Protein AF-A0A358M9G9-F1 (afdb_monomer_lite)

pLDDT: mean 85.89, std 13.85, range [44.78, 98.69]

Foldseek 3Di:
DPPDQQCAFDPALQSNLSNLLLVLLLLLLCQVPVVLLLVLLDDPVLQVVDLDDLHAHSGAAEEEADLVLLVLVLLLVQAFRPPPDTDRDARSHDGDDQDDQPPPPPLSHHQWYDRNRDIDRRSHDPPDDCVSSVVSSVVSSVVSVVVVCVQQVPDPDNRVSSSCVSSVSCVVRVVRHDNDRRNDPD

Secondary structure (DSSP, 8-state):
-----TTSPPSSHHHHHHHHHHHHHHHHHHHHTHHHHHHHT--HHHHHHTTSTTPPPSS--EE--HHHHHHHHHHHHT-EE-SSS-EE--TTTSPPPPPPTT-----TT-SEEE-SSSEEE----TTS-THHHHHHHHHHHHHHHHHHHHHHHT-SSHHHHHHHHHHHHHHHHGGGB--S-TTS--

Radius of gyration: 16.99 Å; chains: 1; bounding box: 42×28×48 Å

Sequence (186 aa):
DSGVNLLEPGSSPHENAQFLLFLCAVIRAVDEHQDLLRISAASAGNDHRLGASEAPPAVISMFLGTELTEILEAVEQGSAYSGREHTDLEIGVHTLPKFPKDNTDRNRTSPFAFTGNKFEFRMPGSFMSISCPNMILNTITADVLMNFADTLEAAEDFQAALSKLIRDTIRKHKRIIFNGNGYTEE

Structure (mmCIF, N/CA/C/O backbone):
data_AF-A0A358M9G9-F1
#
_entry.id   AF-A0A358M9G9-F1
#
loop_
_atom_site.group_PDB
_atom_site.id
_atom_site.type_symbol
_atom_site.label_atom_id
_atom_site.label_alt_id
_atom_site.label_comp_id
_atom_site.label_asym_id
_atom_site.label_entity_id
_atom_site.label_seq_id
_atom_site.pdbx_PDB_ins_code
_atom_site.Cartn_x
_atom_site.Cartn_y
_atom_site.Cartn_z
_atom_site.occupancy
_atom_site.B_iso_or_equiv
_atom_site.auth_seq_id
_atom_site.auth_comp_id
_atom_site.auth_asym_id
_atom_site.auth_atom_id
_atom_site.pdbx_PDB_model_num
ATOM 1 N N . ASP A 1 1 ? -19.982 13.989 -2.364 1.00 54.94 1 ASP A N 1
ATOM 2 C CA . ASP A 1 1 ? -18.751 13.618 -1.650 1.00 54.94 1 ASP A CA 1
ATOM 3 C C . ASP A 1 1 ? -18.393 14.635 -0.597 1.00 54.94 1 ASP A C 1
ATOM 5 O O . ASP A 1 1 ? -18.562 15.825 -0.828 1.00 54.94 1 ASP A O 1
ATOM 9 N N . SER A 1 2 ? -17.919 14.157 0.551 1.00 82.19 2 SER A N 1
ATOM 10 C CA . SER A 1 2 ? -17.465 14.975 1.683 1.00 82.19 2 SER A CA 1
ATOM 11 C C . SER A 1 2 ? -16.091 15.626 1.462 1.00 82.19 2 SER A C 1
ATOM 13 O O . SER A 1 2 ? -15.707 16.491 2.242 1.00 82.19 2 SER A O 1
ATOM 15 N N . GLY A 1 3 ? -15.353 15.234 0.411 1.00 85.56 3 GLY A N 1
ATOM 16 C CA . GLY A 1 3 ? -14.028 15.782 0.080 1.00 85.56 3 GLY A CA 1
ATOM 17 C C . GLY A 1 3 ? -12.882 15.269 0.960 1.00 85.56 3 GLY A C 1
ATOM 18 O O . GLY A 1 3 ? -11.808 15.864 0.962 1.00 85.56 3 GLY A O 1
ATOM 19 N N . VAL A 1 4 ? -13.104 14.191 1.718 1.00 88.00 4 VAL A N 1
ATOM 20 C CA . VAL A 1 4 ? -12.124 13.625 2.659 1.00 88.00 4 VAL A CA 1
ATOM 21 C C . VAL A 1 4 ? -11.085 12.773 1.925 1.00 88.00 4 VAL A C 1
ATOM 23 O O . VAL A 1 4 ? -11.439 11.913 1.120 1.00 88.00 4 VAL A O 1
ATOM 26 N N . ASN A 1 5 ? -9.802 12.981 2.233 1.00 89.75 5 ASN A N 1
ATOM 27 C CA . ASN A 1 5 ? -8.708 12.142 1.749 1.00 89.75 5 ASN A CA 1
ATOM 28 C C . ASN A 1 5 ? -8.425 10.999 2.737 1.00 89.75 5 ASN A C 1
ATOM 30 O O . ASN A 1 5 ? -7.942 11.235 3.838 1.00 89.75 5 ASN A O 1
ATOM 34 N N . LEU A 1 6 ? -8.679 9.760 2.316 1.00 93.25 6 LEU A N 1
ATOM 35 C CA . LEU A 1 6 ? -8.528 8.550 3.139 1.00 93.25 6 LEU A CA 1
ATOM 36 C C . LEU A 1 6 ? -7.065 8.122 3.347 1.00 93.25 6 LEU A C 1
ATOM 38 O O . LEU A 1 6 ? -6.784 7.240 4.152 1.00 93.25 6 LEU A O 1
ATOM 42 N N . LEU A 1 7 ? -6.137 8.748 2.621 1.00 91.88 7 LEU A N 1
ATOM 43 C CA . LEU A 1 7 ? -4.693 8.580 2.776 1.00 91.88 7 LEU A CA 1
ATOM 44 C C . LEU A 1 7 ? -4.056 9.741 3.549 1.00 91.88 7 LEU A C 1
ATOM 46 O O . LEU A 1 7 ? -2.832 9.802 3.639 1.00 91.88 7 LEU A O 1
ATOM 50 N N . GLU A 1 8 ? -4.852 10.669 4.085 1.00 88.25 8 GLU A N 1
ATOM 51 C CA . GLU A 1 8 ? -4.372 11.704 4.996 1.00 88.25 8 GLU A CA 1
ATOM 52 C C . GLU A 1 8 ? -4.617 11.266 6.449 1.00 88.25 8 GLU A C 1
ATOM 54 O O . GLU A 1 8 ? -5.739 10.891 6.796 1.00 88.25 8 GLU A O 1
ATOM 59 N N . PRO A 1 9 ? -3.588 11.305 7.309 1.00 81.88 9 PRO A N 1
ATOM 60 C CA . PRO A 1 9 ? -3.740 11.032 8.730 1.00 81.88 9 PRO A CA 1
ATOM 61 C C . PRO A 1 9 ? -4.769 11.957 9.383 1.00 81.88 9 PRO A C 1
ATOM 63 O O . PRO A 1 9 ? -4.792 13.168 9.150 1.00 81.88 9 PRO A O 1
ATOM 66 N N . GLY A 1 10 ? -5.619 11.361 10.211 1.00 79.88 10 GLY A N 1
ATOM 67 C CA . GLY A 1 10 ? -6.752 12.013 10.844 1.00 79.88 10 GLY A CA 1
ATOM 68 C C . GLY A 1 10 ? -6.408 12.825 12.088 1.00 79.88 10 GLY A C 1
ATOM 69 O O . GLY A 1 10 ? -5.366 12.659 12.722 1.00 79.88 10 GLY A O 1
ATOM 70 N N . SER A 1 11 ? -7.349 13.670 12.497 1.00 79.38 11 SER A N 1
ATOM 71 C CA . SER A 1 11 ? -7.287 14.427 13.751 1.00 79.38 11 SER A CA 1
ATOM 72 C C . SER A 1 11 ? -7.934 13.705 14.937 1.00 79.38 11 SER A C 1
ATOM 74 O O . SER A 1 11 ? -7.626 14.031 16.082 1.00 79.38 11 SER A O 1
ATOM 76 N N . SER A 1 12 ? -8.797 12.717 14.679 1.00 84.00 12 SER A N 1
ATOM 77 C CA . SER A 1 12 ? -9.439 11.882 15.702 1.00 84.00 12 SER A CA 1
ATOM 78 C C . SER A 1 12 ? -8.939 10.428 15.667 1.00 84.00 12 SER A C 1
ATOM 80 O O . SER A 1 12 ? -8.376 9.992 14.657 1.00 84.00 12 SER A O 1
ATOM 82 N N . PRO A 1 13 ? -9.130 9.641 16.745 1.00 83.88 13 PRO A N 1
ATOM 83 C CA . PRO A 1 13 ? -8.763 8.223 16.748 1.00 83.88 13 PRO A CA 1
ATOM 84 C C . PRO A 1 13 ? -9.470 7.414 15.652 1.00 83.88 13 PRO A C 1
ATOM 86 O O . PRO A 1 13 ? -8.852 6.575 15.002 1.00 83.88 13 PRO A O 1
ATOM 89 N N . HIS A 1 14 ? -10.745 7.717 15.390 1.00 85.06 14 HIS A N 1
ATOM 90 C CA . HIS A 1 14 ? -11.524 7.075 14.332 1.00 85.06 14 HIS A CA 1
ATOM 91 C C . HIS A 1 14 ? -10.967 7.384 12.934 1.00 85.06 14 HIS A C 1
ATOM 93 O O . HIS A 1 14 ? -10.779 6.478 12.126 1.00 85.06 14 HIS A O 1
ATOM 99 N N . GLU A 1 15 ? -10.662 8.653 12.646 1.00 86.69 15 GLU A N 1
ATOM 100 C CA . GLU A 1 15 ? -10.058 9.043 11.364 1.00 86.69 15 GLU A CA 1
ATOM 101 C C . GLU A 1 15 ? -8.673 8.402 11.173 1.00 86.69 15 GLU A C 1
ATOM 103 O O . GLU A 1 15 ? -8.326 7.992 10.070 1.00 86.69 15 GLU A O 1
ATOM 108 N N . ASN A 1 16 ? -7.895 8.246 12.248 1.00 85.94 16 ASN A N 1
ATOM 109 C CA . ASN A 1 16 ? -6.605 7.558 12.186 1.00 85.94 16 ASN A CA 1
ATOM 110 C C . ASN A 1 16 ? -6.739 6.049 11.973 1.00 85.94 16 ASN A C 1
ATOM 112 O O . ASN A 1 16 ? -5.965 5.474 11.213 1.00 85.94 16 ASN A O 1
ATOM 116 N N . ALA A 1 17 ? -7.731 5.407 12.590 1.00 90.00 17 ALA A N 1
ATOM 117 C CA . ALA A 1 17 ? -8.030 4.005 12.324 1.00 90.00 17 ALA A CA 1
ATOM 118 C C 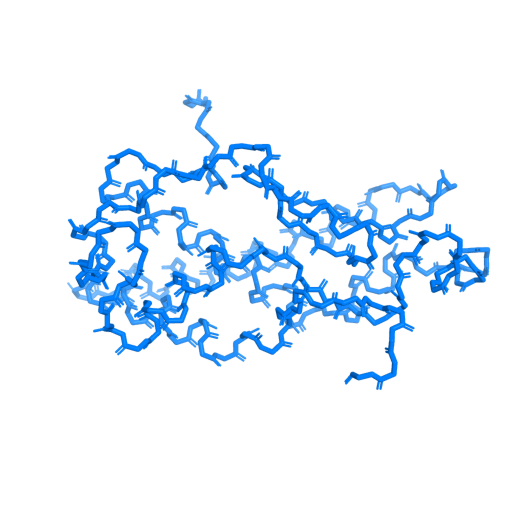. ALA A 1 17 ? -8.447 3.794 10.857 1.00 90.00 17 ALA A C 1
ATOM 120 O O . ALA A 1 17 ? -7.999 2.839 10.223 1.00 90.00 17 ALA A O 1
ATOM 121 N N . GLN A 1 18 ? -9.227 4.723 10.291 1.00 93.06 18 GLN A N 1
ATOM 122 C CA . GLN A 1 18 ? -9.568 4.727 8.867 1.00 93.06 18 GLN A CA 1
ATOM 123 C C . GLN A 1 18 ? -8.319 4.890 7.992 1.00 93.06 18 GLN A C 1
ATOM 125 O O . GLN A 1 18 ? -8.105 4.082 7.091 1.00 93.06 18 GLN A O 1
ATOM 130 N N . PHE A 1 19 ? -7.466 5.874 8.282 1.00 93.19 19 PHE A N 1
ATOM 131 C CA . PHE A 1 19 ? -6.195 6.056 7.580 1.00 93.19 19 PHE A CA 1
ATOM 132 C C . PHE A 1 19 ? -5.338 4.780 7.608 1.00 93.19 19 PHE A C 1
ATOM 134 O O . PHE A 1 19 ? -4.891 4.318 6.559 1.00 93.19 19 PHE A O 1
ATOM 141 N N . LEU A 1 20 ? -5.150 4.169 8.785 1.00 94.25 20 LEU A N 1
ATOM 142 C CA . LEU A 1 20 ? -4.365 2.940 8.935 1.00 94.25 20 LEU A CA 1
ATOM 143 C C . LEU A 1 20 ? -4.969 1.767 8.157 1.00 94.25 20 LEU A C 1
ATOM 145 O O . LEU A 1 20 ? -4.221 0.998 7.555 1.00 94.25 20 LEU A O 1
ATOM 149 N N . LEU A 1 21 ? -6.298 1.640 8.125 1.00 96.44 21 LEU A N 1
ATOM 150 C CA . LEU A 1 21 ? -6.983 0.619 7.336 1.00 96.44 21 LEU A CA 1
ATOM 151 C C . LEU A 1 21 ? -6.709 0.790 5.834 1.00 96.44 21 LEU A C 1
ATOM 153 O O . LEU A 1 21 ? -6.313 -0.173 5.179 1.00 96.44 21 LEU A O 1
ATOM 157 N N . PHE A 1 22 ? -6.861 2.003 5.295 1.00 97.56 22 PHE A N 1
ATOM 158 C CA . PHE A 1 22 ? -6.587 2.278 3.879 1.00 97.56 22 PHE A CA 1
ATOM 159 C C . PHE A 1 22 ? -5.104 2.129 3.535 1.00 97.56 22 PHE A C 1
ATOM 161 O O . PHE A 1 22 ? -4.767 1.545 2.506 1.00 97.56 22 PHE A O 1
ATOM 168 N N . LEU A 1 23 ? -4.212 2.588 4.413 1.00 96.69 23 LEU A N 1
ATOM 169 C CA . LEU A 1 23 ? -2.773 2.389 4.276 1.00 96.69 23 LEU A CA 1
ATOM 170 C C . LEU A 1 23 ? -2.427 0.895 4.193 1.00 96.69 23 LEU A C 1
ATOM 172 O O . LEU A 1 23 ? -1.742 0.471 3.264 1.00 96.69 23 LEU A O 1
ATOM 176 N N . CYS A 1 24 ? -2.946 0.086 5.121 1.00 97.75 24 CYS A N 1
ATOM 177 C CA . CYS A 1 24 ? -2.741 -1.361 5.138 1.00 97.75 24 CYS A CA 1
ATOM 178 C C . CYS A 1 24 ? -3.339 -2.051 3.908 1.00 97.75 24 CYS A C 1
ATOM 180 O O . CYS A 1 24 ? -2.729 -2.984 3.387 1.00 97.75 24 CYS A O 1
ATOM 182 N N . ALA A 1 25 ? -4.490 -1.583 3.415 1.00 98.56 25 ALA A N 1
ATOM 183 C CA . ALA A 1 25 ? -5.099 -2.116 2.203 1.00 98.56 25 ALA A CA 1
ATOM 184 C C . ALA A 1 25 ? -4.193 -1.910 0.980 1.00 98.56 25 ALA A C 1
ATOM 186 O O . ALA A 1 25 ? -3.956 -2.854 0.229 1.00 98.56 25 ALA A O 1
ATOM 187 N N . VAL A 1 26 ? -3.620 -0.711 0.820 1.00 98.38 26 VAL A N 1
ATOM 188 C CA . VAL A 1 26 ? -2.670 -0.423 -0.267 1.00 98.38 26 VAL A CA 1
ATOM 189 C C . VAL A 1 26 ? -1.386 -1.242 -0.113 1.00 98.38 26 VAL A C 1
ATOM 191 O O . VAL A 1 26 ? -0.913 -1.804 -1.098 1.00 98.38 26 VAL A O 1
ATOM 194 N N . ILE A 1 27 ? -0.845 -1.364 1.107 1.00 98.25 27 ILE A N 1
ATOM 195 C CA . ILE A 1 27 ? 0.356 -2.175 1.380 1.00 98.25 27 ILE A CA 1
ATOM 196 C C . ILE A 1 27 ? 0.137 -3.633 0.973 1.00 98.25 27 ILE A C 1
ATOM 198 O O . ILE A 1 27 ? 0.948 -4.198 0.240 1.00 98.25 27 ILE A O 1
ATOM 202 N N . ARG A 1 28 ? -0.975 -4.234 1.410 1.00 98.56 28 ARG A N 1
ATOM 203 C CA . ARG A 1 28 ? -1.325 -5.608 1.046 1.00 98.56 28 ARG A CA 1
ATOM 204 C C . ARG A 1 28 ? -1.513 -5.761 -0.459 1.00 98.56 28 ARG A C 1
ATOM 206 O O . ARG A 1 28 ? -0.960 -6.690 -1.035 1.00 98.56 28 ARG A O 1
ATOM 213 N N . ALA A 1 29 ? -2.240 -4.845 -1.094 1.00 98.50 29 ALA A N 1
ATOM 214 C CA . ALA A 1 29 ? -2.503 -4.915 -2.525 1.00 98.50 29 ALA A CA 1
ATOM 215 C C . ALA A 1 29 ? -1.205 -4.877 -3.348 1.00 98.50 29 ALA A C 1
ATOM 217 O O . ALA A 1 29 ? -1.030 -5.671 -4.270 1.00 98.50 29 ALA A O 1
ATOM 218 N N . VAL A 1 30 ? -0.268 -3.992 -2.993 1.00 98.06 30 VAL A N 1
ATOM 219 C CA . VAL A 1 30 ? 1.033 -3.906 -3.671 1.00 98.06 30 VAL A CA 1
ATOM 220 C C . VAL A 1 30 ? 1.884 -5.149 -3.403 1.00 98.06 30 VAL A C 1
ATOM 222 O O . VAL A 1 30 ? 2.496 -5.646 -4.342 1.00 98.06 30 VAL A O 1
ATOM 225 N N . ASP A 1 31 ? 1.910 -5.674 -2.172 1.00 98.38 31 ASP A N 1
ATOM 226 C CA . ASP A 1 31 ? 2.678 -6.881 -1.829 1.00 98.38 31 ASP A CA 1
ATOM 227 C C . ASP A 1 31 ? 2.156 -8.149 -2.529 1.00 98.38 31 ASP A C 1
ATOM 229 O O . ASP A 1 31 ? 2.959 -8.955 -3.000 1.00 98.38 31 ASP A O 1
ATOM 233 N N . GLU A 1 32 ? 0.834 -8.331 -2.612 1.00 98.12 32 GLU A N 1
ATOM 234 C CA . GLU A 1 32 ? 0.206 -9.524 -3.205 1.00 98.12 32 GLU A CA 1
ATOM 235 C C . GLU A 1 32 ? 0.225 -9.515 -4.743 1.00 98.12 32 GLU A C 1
ATOM 237 O O . GLU A 1 32 ? 0.226 -10.582 -5.353 1.00 98.12 32 GLU A O 1
ATOM 242 N N . HIS A 1 33 ? 0.289 -8.336 -5.375 1.00 97.50 33 HIS A N 1
ATOM 243 C CA . HIS A 1 33 ? 0.158 -8.172 -6.831 1.00 97.50 33 HIS A CA 1
ATOM 244 C C . HIS A 1 33 ? 1.342 -7.439 -7.483 1.00 97.50 33 HIS A C 1
ATOM 246 O O . HIS A 1 33 ? 1.184 -6.688 -8.456 1.00 97.50 33 HIS A O 1
ATOM 252 N N . GLN A 1 34 ? 2.550 -7.643 -6.949 1.00 95.88 34 GLN A N 1
ATOM 253 C CA . GLN A 1 34 ? 3.785 -7.034 -7.460 1.00 95.88 34 GLN A CA 1
ATOM 254 C C . GLN A 1 34 ? 4.009 -7.321 -8.951 1.00 95.88 34 GLN A C 1
ATOM 256 O O . GLN A 1 34 ? 4.437 -6.447 -9.705 1.00 95.88 34 GLN A O 1
ATOM 261 N N . ASP A 1 35 ? 3.703 -8.539 -9.388 1.00 94.88 35 ASP A N 1
ATOM 262 C CA . ASP A 1 35 ? 3.827 -8.988 -10.772 1.00 94.88 35 ASP A CA 1
ATOM 263 C C . ASP A 1 35 ? 2.899 -8.212 -11.718 1.00 94.88 35 ASP A C 1
ATOM 265 O O . ASP A 1 35 ? 3.357 -7.706 -12.745 1.00 94.88 35 ASP A O 1
ATOM 269 N N . LEU A 1 36 ? 1.628 -8.027 -11.353 1.00 96.31 36 LEU A N 1
ATOM 270 C CA . LEU A 1 36 ? 0.665 -7.242 -12.129 1.00 96.31 36 LEU A CA 1
ATOM 271 C C . LEU A 1 36 ? 1.107 -5.782 -12.251 1.00 96.31 36 LEU A C 1
ATOM 273 O O . LEU A 1 36 ? 1.067 -5.209 -13.344 1.00 96.31 36 LEU A O 1
ATOM 277 N N . LEU A 1 37 ? 1.587 -5.185 -11.157 1.00 95.81 37 LEU A N 1
ATOM 278 C CA . LEU A 1 37 ? 2.127 -3.824 -11.176 1.00 95.81 37 LEU A CA 1
ATOM 279 C C . LEU A 1 37 ? 3.372 -3.728 -12.058 1.00 95.81 37 LEU A C 1
ATOM 281 O O . LEU A 1 37 ? 3.478 -2.802 -12.869 1.00 95.81 37 LEU A O 1
ATOM 285 N N . ARG A 1 38 ? 4.277 -4.706 -11.978 1.00 94.62 38 ARG A N 1
ATOM 286 C CA . ARG A 1 38 ? 5.476 -4.759 -12.816 1.00 94.62 38 ARG A CA 1
ATOM 287 C C . ARG A 1 38 ? 5.140 -4.890 -14.301 1.00 94.62 38 ARG A C 1
ATOM 289 O O . ARG A 1 38 ? 5.753 -4.198 -15.119 1.00 94.62 38 ARG A O 1
ATOM 296 N N . ILE A 1 39 ? 4.169 -5.737 -14.641 1.00 93.69 39 ILE A N 1
ATOM 297 C CA . ILE A 1 39 ? 3.673 -5.935 -16.010 1.00 93.69 39 ILE A CA 1
ATOM 298 C C . ILE A 1 39 ? 3.033 -4.650 -16.537 1.00 93.69 39 ILE A C 1
ATOM 300 O O . ILE A 1 39 ? 3.288 -4.267 -17.677 1.00 93.69 39 ILE A O 1
ATOM 304 N N . SER A 1 40 ? 2.269 -3.937 -15.703 1.00 94.75 40 SER A N 1
ATOM 305 C CA . SER A 1 40 ? 1.616 -2.677 -16.088 1.00 94.75 40 SER A CA 1
ATOM 306 C C . SER A 1 40 ? 2.602 -1.593 -16.538 1.00 94.75 40 SER A C 1
ATOM 308 O O . SER A 1 40 ? 2.233 -0.690 -17.291 1.00 94.75 40 SER A O 1
ATOM 310 N N . ALA A 1 41 ? 3.858 -1.696 -16.088 1.00 93.38 41 ALA A N 1
ATOM 311 C CA . ALA A 1 41 ? 4.932 -0.781 -16.431 1.00 93.38 41 ALA A CA 1
ATOM 312 C C . ALA A 1 41 ? 5.949 -1.348 -17.441 1.00 93.38 41 ALA A C 1
ATOM 314 O O . ALA A 1 41 ? 6.943 -0.686 -17.743 1.00 93.38 41 ALA A O 1
ATOM 315 N N . ALA A 1 42 ? 5.743 -2.559 -17.959 1.00 91.88 42 ALA A N 1
ATOM 316 C CA . ALA A 1 42 ? 6.715 -3.231 -18.813 1.00 91.88 42 ALA A CA 1
ATOM 317 C C . ALA A 1 42 ? 6.664 -2.729 -20.266 1.00 91.88 42 ALA A C 1
ATOM 319 O O . ALA A 1 42 ? 5.616 -2.684 -20.907 1.00 91.88 42 ALA A O 1
ATOM 320 N N . SER A 1 43 ? 7.828 -2.375 -20.806 1.00 91.44 43 SER A N 1
ATOM 321 C CA . SER A 1 43 ? 8.058 -2.167 -22.241 1.00 91.44 43 SER A CA 1
ATOM 322 C C . SER A 1 43 ? 9.559 -2.151 -22.505 1.00 91.44 43 SER A C 1
ATOM 324 O O . SER A 1 43 ? 10.317 -1.767 -21.622 1.00 91.44 43 SER A O 1
ATOM 326 N N . ALA A 1 44 ? 10.007 -2.473 -23.723 1.00 90.25 44 ALA A N 1
ATOM 327 C CA . ALA A 1 44 ? 11.441 -2.516 -24.036 1.00 90.25 44 ALA A CA 1
ATOM 328 C C . ALA A 1 44 ? 12.182 -1.211 -23.675 1.00 90.25 44 ALA A C 1
ATOM 330 O O . ALA A 1 44 ? 13.255 -1.242 -23.078 1.00 90.25 44 ALA A O 1
ATOM 331 N N . GLY A 1 45 ? 11.584 -0.056 -23.992 1.00 89.62 45 GLY A N 1
ATOM 332 C CA . GLY A 1 45 ? 12.160 1.247 -23.652 1.00 89.62 45 GLY A CA 1
ATOM 333 C C . GLY A 1 45 ? 12.125 1.551 -22.153 1.00 89.62 45 GLY A C 1
ATOM 334 O O . GLY A 1 45 ? 13.076 2.120 -21.624 1.00 89.62 45 GLY A O 1
ATOM 335 N N . ASN A 1 46 ? 11.053 1.164 -21.453 1.00 91.69 46 ASN A N 1
ATOM 336 C CA . ASN A 1 46 ? 10.948 1.414 -20.016 1.00 91.69 46 ASN A CA 1
ATOM 337 C C . ASN A 1 46 ? 11.831 0.464 -19.200 1.00 91.69 46 ASN A C 1
ATOM 339 O O . ASN A 1 46 ? 12.442 0.895 -18.233 1.00 91.69 46 ASN A O 1
ATOM 343 N N . ASP A 1 47 ? 11.959 -0.792 -19.613 1.00 90.62 47 ASP A N 1
ATOM 344 C CA . ASP A 1 47 ? 12.800 -1.783 -18.943 1.00 90.62 47 ASP A CA 1
ATOM 345 C C . ASP A 1 47 ? 14.284 -1.418 -19.041 1.00 90.62 47 ASP A C 1
ATOM 347 O O . ASP A 1 47 ? 15.014 -1.600 -18.076 1.00 90.62 47 ASP A O 1
ATOM 351 N N . HIS A 1 48 ? 14.717 -0.816 -20.155 1.00 89.00 48 HIS A N 1
ATOM 352 C CA . HIS A 1 48 ? 16.057 -0.230 -20.266 1.00 89.00 48 HIS A CA 1
ATOM 353 C C . HIS A 1 48 ? 16.245 1.002 -19.358 1.00 89.00 48 HIS A C 1
ATOM 355 O O . HIS A 1 48 ? 17.367 1.344 -18.994 1.00 89.00 48 HIS A O 1
ATOM 361 N N . ARG A 1 49 ? 15.160 1.716 -19.025 1.00 89.94 49 ARG A N 1
ATOM 362 C CA . ARG A 1 49 ? 15.198 2.907 -18.163 1.00 89.94 49 ARG A CA 1
ATOM 363 C C . ARG A 1 49 ? 15.262 2.539 -16.679 1.00 89.94 49 ARG A C 1
ATOM 365 O O . ARG A 1 49 ? 15.967 3.215 -15.939 1.00 89.94 49 ARG A O 1
ATOM 372 N N . LEU A 1 50 ? 14.493 1.543 -16.237 1.00 88.25 50 LEU A N 1
ATOM 373 C CA . LEU A 1 50 ? 14.388 1.160 -14.824 1.00 88.25 50 LEU A CA 1
ATOM 374 C C . LEU A 1 50 ? 15.755 0.748 -14.252 1.00 88.25 50 LEU A C 1
ATOM 376 O O . LEU A 1 50 ? 16.497 -0.002 -14.878 1.00 88.25 50 LEU A O 1
ATOM 380 N N . GLY A 1 51 ? 16.074 1.229 -13.050 1.00 82.19 51 GLY A N 1
ATOM 381 C CA . GLY A 1 51 ? 17.351 0.980 -12.378 1.00 82.19 51 GLY A CA 1
ATOM 382 C C . GLY A 1 51 ? 18.507 1.884 -12.824 1.00 82.19 51 GLY A C 1
ATOM 383 O O . GLY A 1 51 ? 19.626 1.696 -12.355 1.00 82.19 51 GLY A O 1
ATOM 384 N N . ALA A 1 52 ? 18.264 2.868 -13.698 1.00 79.94 52 ALA A N 1
ATOM 385 C CA . ALA A 1 52 ? 19.270 3.818 -14.171 1.00 79.94 52 ALA A CA 1
ATOM 386 C C . ALA A 1 52 ? 18.787 5.274 -14.059 1.00 79.94 52 ALA A C 1
ATOM 388 O O . ALA A 1 52 ? 17.595 5.552 -14.145 1.00 79.94 52 ALA A O 1
ATOM 389 N N . SER A 1 53 ? 19.719 6.225 -13.920 1.00 77.19 53 SER A N 1
ATOM 390 C CA . SER A 1 53 ? 19.460 7.674 -14.056 1.00 77.19 53 SER A CA 1
ATOM 391 C C . SER A 1 53 ? 18.203 8.178 -13.319 1.00 77.19 53 SER A C 1
ATOM 393 O O . SER A 1 53 ? 17.307 8.753 -13.932 1.00 77.19 53 SER A O 1
ATOM 395 N N . GLU A 1 54 ? 18.141 7.957 -12.002 1.00 75.31 54 GLU A N 1
ATOM 396 C CA . GLU A 1 54 ? 17.014 8.315 -11.113 1.00 75.31 54 GLU A CA 1
ATOM 397 C C . GLU A 1 54 ? 15.715 7.503 -11.301 1.00 75.31 54 GLU A C 1
ATOM 399 O O . GLU A 1 54 ? 14.777 7.689 -10.524 1.00 75.31 54 GLU A O 1
ATOM 404 N N . ALA A 1 55 ? 15.647 6.566 -12.252 1.00 79.06 55 ALA A N 1
ATOM 405 C CA . ALA A 1 55 ? 14.512 5.660 -12.391 1.00 79.06 55 ALA A CA 1
ATOM 406 C C . ALA A 1 55 ? 14.572 4.494 -11.388 1.00 79.06 55 ALA A C 1
ATOM 408 O O . ALA A 1 55 ? 15.609 3.839 -11.279 1.00 79.06 55 ALA A O 1
ATOM 409 N N . PRO A 1 56 ? 13.448 4.153 -10.732 1.00 83.12 56 PRO A N 1
ATOM 410 C CA . PRO A 1 56 ? 13.422 3.096 -9.728 1.00 83.12 56 PRO A CA 1
ATOM 411 C C . PRO A 1 56 ? 13.853 1.736 -10.307 1.00 83.12 56 PRO A C 1
ATOM 413 O O . PRO A 1 56 ? 13.689 1.514 -11.515 1.00 83.12 56 PRO A O 1
ATOM 416 N N . PRO A 1 57 ? 14.377 0.814 -9.479 1.00 84.94 57 PRO A N 1
ATOM 417 C CA . PRO A 1 57 ? 14.699 -0.542 -9.906 1.00 84.94 57 PRO A CA 1
ATOM 418 C C . PRO A 1 57 ? 13.442 -1.290 -10.374 1.00 84.94 57 PRO A C 1
ATOM 420 O O . PRO A 1 57 ? 12.305 -0.911 -10.089 1.00 84.94 57 PRO A O 1
ATOM 423 N N . ALA A 1 58 ? 13.646 -2.389 -11.101 1.00 83.81 58 ALA A N 1
ATOM 424 C CA . ALA A 1 58 ? 12.556 -3.227 -11.604 1.00 83.81 58 ALA A CA 1
ATOM 425 C C . ALA A 1 58 ? 11.874 -4.086 -10.517 1.00 83.81 58 ALA A C 1
ATOM 427 O O . ALA A 1 58 ? 10.857 -4.718 -10.801 1.00 83.81 58 ALA A O 1
ATOM 428 N N . VAL A 1 59 ? 12.435 -4.122 -9.307 1.00 87.62 59 VAL A N 1
ATOM 429 C CA . VAL A 1 59 ? 11.869 -4.793 -8.130 1.00 87.62 59 VAL A CA 1
ATOM 430 C C . VAL A 1 59 ? 10.865 -3.853 -7.472 1.00 87.62 59 VAL A C 1
ATOM 432 O O . VAL A 1 59 ? 11.203 -2.704 -7.207 1.00 87.62 59 VAL A O 1
ATOM 435 N N . ILE A 1 60 ? 9.641 -4.324 -7.217 1.00 93.19 60 ILE A N 1
ATOM 436 C CA . ILE A 1 60 ? 8.608 -3.527 -6.545 1.00 93.19 60 ILE A CA 1
ATOM 437 C C . ILE A 1 60 ? 8.939 -3.427 -5.057 1.00 93.19 60 ILE A C 1
ATOM 439 O O . ILE A 1 60 ? 9.151 -4.435 -4.392 1.00 93.19 60 ILE A O 1
ATOM 443 N N . SER A 1 61 ? 8.937 -2.206 -4.534 1.00 94.19 61 SER A N 1
ATOM 444 C CA . SER A 1 61 ? 9.014 -1.930 -3.104 1.00 94.19 61 SER A CA 1
ATOM 445 C C . SER A 1 61 ? 8.283 -0.632 -2.776 1.00 94.19 61 SER A C 1
ATOM 447 O O . SER A 1 61 ? 8.098 0.235 -3.640 1.00 94.19 61 SER A O 1
ATOM 449 N N . MET A 1 62 ? 7.845 -0.517 -1.524 1.00 94.88 62 MET A N 1
ATOM 450 C CA . MET A 1 62 ? 7.117 0.628 -1.000 1.00 94.88 62 MET A CA 1
ATOM 451 C C . MET A 1 62 ? 7.981 1.460 -0.061 1.00 94.88 62 MET A C 1
ATOM 453 O O . MET A 1 62 ? 8.498 0.950 0.928 1.00 94.88 62 MET A O 1
ATOM 457 N N . PHE A 1 63 ? 8.068 2.759 -0.321 1.00 93.06 63 PHE A N 1
ATOM 458 C CA . PHE A 1 63 ? 8.660 3.717 0.607 1.00 93.06 63 PHE A CA 1
ATOM 459 C C . PHE A 1 63 ? 7.566 4.391 1.430 1.00 93.06 63 PHE A C 1
ATOM 461 O O . PHE A 1 63 ? 6.666 5.012 0.861 1.00 93.06 63 PHE A O 1
ATOM 468 N N . LEU A 1 64 ? 7.654 4.306 2.757 1.00 90.62 64 LEU A N 1
ATOM 469 C CA . LEU A 1 64 ? 6.734 4.990 3.676 1.00 90.62 64 LEU A CA 1
ATOM 470 C C . LEU A 1 64 ? 7.408 6.136 4.440 1.00 90.62 64 LEU A C 1
ATOM 472 O O . LEU A 1 64 ? 6.726 7.045 4.911 1.00 90.62 64 LEU A O 1
ATOM 476 N N . GLY A 1 65 ? 8.737 6.102 4.539 1.00 86.75 65 GLY A N 1
ATOM 477 C CA . GLY A 1 65 ? 9.514 6.971 5.412 1.00 86.75 65 GLY A CA 1
ATOM 478 C C . GLY A 1 65 ? 9.611 6.419 6.835 1.00 86.75 65 GLY A C 1
ATOM 479 O O . GLY A 1 65 ? 8.789 5.609 7.272 1.00 86.75 65 GLY A O 1
ATOM 480 N N . THR A 1 66 ? 10.640 6.861 7.556 1.00 83.12 66 THR A N 1
ATOM 481 C CA . THR A 1 66 ? 10.995 6.347 8.887 1.00 83.12 66 THR A CA 1
ATOM 482 C C . THR A 1 66 ? 9.851 6.488 9.887 1.00 83.12 66 THR A C 1
ATOM 484 O O . THR A 1 66 ? 9.438 5.497 10.474 1.00 83.12 66 THR A O 1
ATOM 487 N N . GLU A 1 67 ? 9.267 7.683 10.004 1.00 81.88 67 GLU A N 1
ATOM 488 C CA . GLU A 1 67 ? 8.230 7.984 11.003 1.00 81.88 67 GLU A CA 1
ATOM 489 C C . GLU A 1 67 ? 6.989 7.091 10.849 1.00 81.88 67 GLU A C 1
ATOM 491 O O . GLU A 1 67 ? 6.531 6.476 11.809 1.00 81.88 67 GLU A O 1
ATOM 496 N N . LEU A 1 68 ? 6.465 6.956 9.624 1.00 86.12 68 LEU A N 1
ATOM 497 C CA . LEU A 1 68 ? 5.302 6.102 9.377 1.00 86.12 68 LEU A CA 1
ATOM 498 C C . LEU A 1 68 ? 5.637 4.615 9.563 1.00 86.12 68 LEU A C 1
ATOM 500 O O . LEU A 1 68 ? 4.790 3.851 10.013 1.00 86.12 68 LEU A O 1
ATOM 504 N N . THR A 1 69 ? 6.867 4.204 9.252 1.00 89.31 69 THR A N 1
ATOM 505 C CA . THR A 1 69 ? 7.304 2.809 9.418 1.00 89.31 69 THR A CA 1
ATOM 506 C C . THR A 1 69 ? 7.406 2.426 10.889 1.00 89.31 69 THR A C 1
ATOM 508 O O . THR A 1 69 ? 6.840 1.413 11.286 1.00 89.31 69 THR A O 1
ATOM 511 N N . GLU A 1 70 ? 8.027 3.268 11.714 1.00 86.44 70 GLU A N 1
ATOM 512 C CA . GLU A 1 70 ? 8.105 3.066 13.165 1.00 86.44 70 GLU A CA 1
ATOM 513 C C . GLU A 1 70 ? 6.708 3.024 13.817 1.00 86.44 70 GLU A C 1
ATOM 515 O O . GLU A 1 70 ? 6.474 2.257 14.750 1.00 86.44 70 GLU A O 1
ATOM 520 N N . ILE A 1 71 ? 5.745 3.807 13.313 1.00 85.94 71 ILE A N 1
ATOM 521 C CA . ILE A 1 71 ? 4.346 3.736 13.765 1.00 85.94 71 ILE A CA 1
ATOM 522 C C . ILE A 1 71 ? 3.732 2.374 13.438 1.00 85.94 71 ILE A C 1
ATOM 524 O O . ILE A 1 71 ? 3.073 1.785 14.294 1.00 85.94 71 ILE A O 1
ATOM 528 N N . LEU A 1 72 ? 3.932 1.854 12.222 1.00 90.69 72 LEU A N 1
ATOM 529 C CA . LEU A 1 72 ? 3.422 0.528 11.860 1.00 90.69 72 LEU A CA 1
ATOM 530 C C . LEU A 1 72 ? 4.062 -0.573 12.715 1.00 90.69 72 LEU A C 1
ATOM 532 O O . LEU A 1 72 ? 3.363 -1.498 13.126 1.00 90.69 72 LEU A O 1
ATOM 536 N N . GLU A 1 73 ? 5.350 -0.452 13.037 1.00 89.50 73 GLU A N 1
ATOM 537 C CA . GLU A 1 73 ? 6.045 -1.364 13.951 1.00 89.50 73 GLU A CA 1
ATOM 538 C C . GLU A 1 73 ? 5.471 -1.302 15.372 1.00 89.50 73 GLU A C 1
ATOM 540 O O . GLU A 1 73 ? 5.179 -2.346 15.961 1.00 89.50 73 GLU A O 1
ATOM 545 N N . ALA A 1 74 ? 5.237 -0.100 15.906 1.00 87.56 74 ALA A N 1
ATOM 546 C CA . ALA A 1 74 ? 4.622 0.088 17.219 1.00 87.56 74 ALA A CA 1
ATOM 547 C C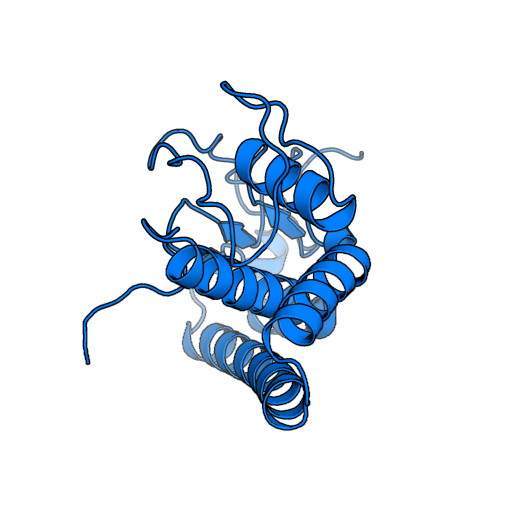 . ALA A 1 74 ? 3.196 -0.487 17.269 1.00 87.56 74 ALA A C 1
ATOM 549 O O . ALA A 1 74 ? 2.836 -1.185 18.219 1.00 87.56 74 ALA A O 1
ATOM 550 N N . VAL A 1 75 ? 2.402 -0.276 16.214 1.00 88.19 75 VAL A N 1
ATOM 551 C CA . VAL A 1 75 ? 1.057 -0.855 16.076 1.00 88.19 75 VAL A CA 1
ATOM 552 C C . VAL A 1 75 ? 1.110 -2.385 16.017 1.00 88.19 75 VAL A C 1
ATOM 554 O O . VAL A 1 75 ? 0.318 -3.047 16.691 1.00 88.19 75 VAL A O 1
ATOM 557 N N . GLU A 1 76 ? 2.035 -2.965 15.245 1.00 89.31 76 GLU A N 1
ATOM 558 C CA . GLU A 1 76 ? 2.222 -4.420 15.144 1.00 89.31 76 GLU A CA 1
ATOM 559 C C . GLU A 1 76 ? 2.571 -5.043 16.504 1.00 89.31 76 GLU A C 1
ATOM 561 O O . GLU A 1 76 ? 2.031 -6.097 16.865 1.00 89.31 76 GLU A O 1
ATOM 566 N N . GLN A 1 77 ? 3.471 -4.398 17.248 1.00 85.69 77 GLN A N 1
ATOM 567 C CA . GLN A 1 77 ? 3.969 -4.863 18.543 1.00 85.69 77 GLN A CA 1
ATOM 568 C C . GLN A 1 77 ? 2.999 -4.557 19.692 1.00 85.69 77 GLN A C 1
ATOM 570 O O . GLN A 1 77 ? 3.056 -5.213 20.732 1.00 85.69 77 GLN A O 1
ATOM 575 N N . GLY A 1 78 ? 2.078 -3.607 19.502 1.00 77.88 78 GLY A N 1
ATOM 576 C CA . GLY A 1 78 ? 1.231 -3.081 20.568 1.00 77.88 78 GLY A CA 1
ATOM 577 C C . GLY A 1 78 ? 2.034 -2.325 21.626 1.00 77.88 78 GLY A C 1
ATOM 578 O O . GLY A 1 78 ? 1.727 -2.449 22.808 1.00 77.88 78 GLY A O 1
ATOM 579 N N . SER A 1 79 ? 3.082 -1.613 21.212 1.00 73.88 79 SER A N 1
ATOM 580 C CA . SER A 1 79 ? 3.996 -0.878 22.088 1.00 73.88 79 SER A CA 1
ATOM 581 C C . SER A 1 79 ? 3.847 0.636 21.936 1.00 73.88 79 SER A C 1
ATOM 583 O O . SER A 1 79 ? 3.289 1.131 20.953 1.00 73.88 79 SER A O 1
ATOM 585 N N . ALA A 1 80 ? 4.411 1.385 22.884 1.00 63.84 80 ALA A N 1
ATOM 586 C CA . ALA A 1 80 ? 4.596 2.822 22.743 1.00 63.84 80 ALA A CA 1
ATOM 587 C C . ALA A 1 80 ? 5.399 3.183 21.496 1.00 63.84 80 ALA A C 1
ATOM 589 O O . ALA A 1 80 ? 6.471 2.629 21.246 1.00 63.84 80 ALA A O 1
ATOM 590 N N . TYR A 1 81 ? 4.896 4.166 20.753 1.00 65.19 81 TYR A N 1
ATOM 591 C CA . TYR A 1 81 ? 5.685 4.848 19.740 1.00 65.19 81 TYR A CA 1
ATOM 592 C C . TYR A 1 81 ? 6.682 5.773 20.441 1.00 65.19 81 TYR A C 1
ATOM 594 O O . TYR A 1 81 ? 6.291 6.641 21.220 1.00 65.19 81 TYR A O 1
ATOM 602 N N . SER A 1 82 ? 7.977 5.583 20.187 1.00 54.97 82 SER A N 1
ATOM 603 C CA . SER A 1 82 ? 9.076 6.319 20.832 1.00 54.97 82 SER A CA 1
ATOM 604 C C . SER A 1 82 ? 9.371 7.682 20.193 1.00 54.97 82 SER A C 1
ATOM 606 O O . SER A 1 82 ? 10.499 8.168 20.271 1.00 54.97 82 SER A O 1
ATOM 608 N N . GLY A 1 83 ? 8.387 8.291 19.523 1.00 59.81 83 GLY A N 1
ATOM 609 C CA . GLY A 1 83 ? 8.506 9.641 18.974 1.00 59.81 83 GLY A CA 1
ATOM 610 C C . GLY A 1 83 ? 8.685 10.711 20.059 1.00 59.81 83 GLY A C 1
ATOM 611 O O . GLY A 1 83 ? 9.021 10.429 21.207 1.00 59.81 83 GLY A O 1
ATOM 612 N N . ARG A 1 84 ? 8.428 11.984 19.721 1.00 49.81 84 ARG A N 1
ATOM 613 C CA . ARG A 1 84 ? 8.615 13.116 20.659 1.00 49.81 84 ARG A CA 1
ATOM 614 C C . ARG A 1 84 ? 7.833 12.986 21.980 1.00 49.81 84 ARG A C 1
ATOM 616 O O . ARG A 1 84 ? 8.200 13.660 22.937 1.00 49.81 84 ARG A O 1
ATOM 623 N N . GLU A 1 85 ? 6.826 12.114 22.049 1.00 49.00 85 GLU A N 1
ATOM 624 C CA . GLU A 1 85 ? 6.148 11.705 23.281 1.00 49.00 85 GLU A CA 1
ATOM 625 C C . GLU A 1 85 ? 5.913 10.183 23.270 1.00 49.00 85 GLU A C 1
ATOM 627 O O . GLU A 1 85 ? 5.290 9.658 22.349 1.00 49.00 85 GLU A O 1
ATOM 632 N N . HIS A 1 86 ? 6.406 9.474 24.293 1.00 48.88 86 HIS A N 1
ATOM 633 C CA . HIS A 1 86 ? 6.176 8.037 24.482 1.00 48.88 86 HIS A CA 1
ATOM 634 C C . HIS A 1 86 ? 4.714 7.787 24.872 1.00 48.88 86 HIS A C 1
ATOM 636 O O . HIS A 1 86 ? 4.340 8.002 26.024 1.00 48.88 86 HIS A O 1
ATOM 642 N N . THR A 1 87 ? 3.894 7.321 23.929 1.00 55.69 87 THR A N 1
ATOM 643 C CA . THR A 1 87 ? 2.510 6.892 24.198 1.00 55.69 87 THR A CA 1
ATOM 644 C C . THR A 1 87 ? 2.246 5.552 23.519 1.00 55.69 87 THR A C 1
ATOM 646 O O . THR A 1 87 ? 2.598 5.384 22.349 1.00 55.69 87 THR A O 1
ATOM 649 N N . ASP A 1 88 ? 1.646 4.605 24.249 1.00 57.19 88 ASP A N 1
ATOM 650 C CA . ASP A 1 88 ? 1.147 3.332 23.706 1.00 57.19 88 ASP A CA 1
ATOM 651 C C . ASP A 1 88 ? 0.167 3.593 22.552 1.00 57.19 88 ASP A C 1
ATOM 653 O O . ASP A 1 88 ? -0.763 4.389 22.686 1.00 57.19 88 ASP A O 1
ATOM 657 N N . LEU A 1 89 ? 0.399 2.968 21.389 1.00 65.75 89 LEU A N 1
ATOM 658 C CA . LEU A 1 89 ? -0.473 3.125 20.224 1.00 65.75 89 LEU A CA 1
ATOM 659 C C . LEU A 1 89 ? -1.518 2.006 20.173 1.00 65.75 89 LEU A C 1
ATOM 661 O O . LEU A 1 89 ? -1.241 0.865 19.801 1.00 65.75 89 LEU A O 1
ATOM 665 N N . GLU A 1 90 ? -2.756 2.374 20.484 1.00 69.75 90 GLU A N 1
ATOM 666 C CA . GLU A 1 90 ? -3.946 1.543 20.310 1.00 69.75 90 GLU A CA 1
ATOM 667 C C . GLU A 1 90 ? -4.848 2.131 19.216 1.00 69.75 90 GLU A C 1
ATOM 669 O O . GLU A 1 90 ? -5.209 3.315 19.228 1.00 69.75 90 GLU A O 1
ATOM 674 N N . ILE A 1 91 ? -5.189 1.286 18.239 1.00 76.75 91 ILE A N 1
ATOM 675 C CA . ILE A 1 91 ? -5.984 1.657 17.066 1.00 76.75 91 ILE A CA 1
ATOM 676 C C . ILE A 1 91 ? -7.398 2.026 17.518 1.00 76.75 91 ILE A C 1
ATOM 678 O O . ILE A 1 91 ? -8.030 1.289 18.265 1.00 76.75 91 ILE A O 1
ATOM 682 N N . GLY A 1 92 ? -7.904 3.168 17.048 1.00 69.06 92 GLY A N 1
ATOM 683 C CA . GLY A 1 92 ? -9.251 3.639 17.383 1.00 69.06 92 GLY A CA 1
ATOM 684 C C . GLY A 1 92 ? -9.368 4.298 18.762 1.00 69.06 92 GLY A C 1
ATOM 685 O O . GLY A 1 92 ? -10.404 4.895 19.047 1.00 69.06 92 GLY A O 1
ATOM 686 N N . VAL A 1 93 ? -8.304 4.278 19.573 1.00 69.38 93 VAL A N 1
ATOM 687 C CA . VAL A 1 93 ? -8.250 4.924 20.896 1.00 69.38 93 VAL A CA 1
ATOM 688 C C . VAL A 1 93 ? -7.335 6.147 20.880 1.00 69.38 93 VAL A C 1
ATOM 690 O O . VAL A 1 93 ? -7.717 7.213 21.363 1.00 69.38 93 VAL A O 1
ATOM 693 N N . HIS A 1 94 ? -6.158 6.031 20.265 1.00 69.25 94 HIS A N 1
ATOM 694 C CA . HIS A 1 94 ? -5.176 7.110 20.202 1.00 69.25 94 HIS A CA 1
ATOM 695 C C . HIS A 1 94 ? -5.151 7.793 18.830 1.00 69.25 94 HIS A C 1
ATOM 697 O O . HIS A 1 94 ? -5.452 7.197 17.794 1.00 69.25 94 HIS A O 1
ATOM 703 N N . THR A 1 95 ? -4.784 9.075 18.818 1.00 65.94 95 THR A N 1
ATOM 704 C CA . THR A 1 95 ? -4.486 9.814 17.585 1.00 65.94 95 THR A CA 1
ATOM 705 C C . THR A 1 95 ? -3.025 9.638 17.203 1.00 65.94 95 THR A C 1
ATOM 707 O O . THR A 1 95 ? -2.158 9.671 18.075 1.00 65.94 95 THR A O 1
ATOM 710 N N . LEU A 1 96 ? -2.740 9.529 15.906 1.00 69.50 96 LEU A N 1
ATOM 711 C CA . LEU A 1 96 ? -1.363 9.526 15.417 1.00 69.50 96 LEU A CA 1
ATOM 712 C C . LEU A 1 96 ? -0.740 10.930 15.533 1.00 69.50 96 LEU A C 1
ATOM 714 O O . LEU A 1 96 ? -1.454 11.933 15.400 1.00 69.50 96 LEU A O 1
ATOM 718 N N . PRO A 1 97 ? 0.581 11.030 15.766 1.00 65.88 97 PRO A N 1
ATOM 719 C CA . PRO A 1 97 ? 1.283 12.304 15.696 1.00 65.88 97 PRO A CA 1
ATOM 720 C C . PRO A 1 97 ? 1.155 12.918 14.294 1.00 65.88 97 PRO A C 1
ATOM 722 O O . PRO A 1 97 ? 1.029 12.225 13.285 1.00 65.88 97 PRO A O 1
ATOM 725 N N . LYS A 1 98 ? 1.161 14.254 14.225 1.00 63.28 98 LYS A N 1
ATOM 726 C CA . LYS A 1 98 ? 1.069 14.966 12.946 1.00 63.28 98 LYS A CA 1
ATOM 727 C C . LYS A 1 98 ? 2.381 14.861 12.179 1.00 63.28 98 LYS A C 1
ATOM 729 O O . LYS A 1 98 ? 3.393 15.401 12.617 1.00 63.28 98 LYS A O 1
ATOM 734 N N . PHE A 1 99 ? 2.304 14.295 10.983 1.00 61.50 99 PHE A N 1
ATOM 735 C CA . PHE A 1 99 ? 3.426 14.209 10.060 1.00 61.50 99 PHE A CA 1
ATOM 736 C C . PHE A 1 99 ? 3.692 15.567 9.396 1.00 61.50 99 PHE A C 1
ATOM 738 O O . PHE A 1 99 ? 2.767 16.194 8.859 1.00 61.50 99 PHE A O 1
ATOM 745 N N . PRO A 1 100 ? 4.940 16.050 9.368 1.00 56.34 100 PRO A N 1
ATOM 746 C CA . PRO A 1 100 ? 5.293 17.181 8.528 1.00 56.34 100 PRO A CA 1
ATOM 747 C C . PRO A 1 100 ? 5.146 16.788 7.049 1.00 56.34 100 PRO A C 1
ATOM 749 O O . PRO A 1 100 ? 5.848 15.908 6.557 1.00 56.34 100 PRO A O 1
ATOM 752 N N . LYS A 1 101 ? 4.252 17.479 6.325 1.00 55.56 101 LYS A N 1
ATOM 753 C CA . LYS A 1 101 ? 3.915 17.210 4.909 1.00 55.56 101 LYS A CA 1
ATOM 754 C C . LYS A 1 101 ? 5.121 17.218 3.950 1.00 55.56 101 LYS A C 1
ATOM 756 O O . LYS A 1 101 ? 5.014 16.667 2.861 1.00 55.56 101 LYS A O 1
ATOM 761 N N . ASP A 1 102 ? 6.246 17.808 4.358 1.00 51.31 102 ASP A N 1
ATOM 762 C CA . ASP A 1 102 ? 7.423 18.060 3.514 1.00 51.31 102 ASP A CA 1
ATOM 763 C C . ASP A 1 102 ? 8.731 17.425 4.014 1.00 51.31 102 ASP A C 1
ATOM 765 O O . ASP A 1 102 ? 9.782 17.666 3.428 1.00 51.31 102 ASP A O 1
ATOM 769 N N . ASN A 1 103 ? 8.708 16.604 5.070 1.00 44.78 103 ASN A N 1
ATOM 770 C CA . ASN A 1 103 ? 9.945 16.029 5.624 1.00 44.78 103 ASN A CA 1
ATOM 771 C C . ASN A 1 103 ? 10.238 14.603 5.141 1.00 44.78 103 ASN A C 1
ATOM 773 O O . ASN A 1 103 ? 11.035 13.891 5.749 1.00 44.78 103 ASN A O 1
ATOM 777 N N . THR A 1 104 ? 9.587 14.165 4.059 1.00 49.53 104 THR A N 1
ATOM 778 C CA . THR A 1 104 ? 9.962 12.899 3.433 1.00 49.53 104 THR A CA 1
ATOM 779 C C . THR A 1 104 ? 11.324 13.099 2.796 1.00 49.53 104 THR A C 1
ATOM 781 O O . THR A 1 104 ? 11.470 13.849 1.830 1.00 49.53 104 THR A O 1
ATOM 784 N N . ASP A 1 105 ? 12.328 12.441 3.373 1.00 53.72 105 ASP A N 1
ATOM 785 C CA . ASP A 1 105 ? 13.505 11.991 2.650 1.00 53.72 105 ASP A CA 1
ATOM 786 C C . ASP A 1 105 ? 13.008 11.490 1.290 1.00 53.72 105 ASP A C 1
ATOM 788 O O . ASP A 1 105 ? 12.317 10.471 1.198 1.00 53.72 105 ASP A O 1
ATOM 792 N N . ARG A 1 106 ? 13.162 12.328 0.255 1.00 59.16 106 ARG A N 1
ATOM 793 C CA . ARG A 1 106 ? 12.600 12.076 -1.071 1.00 59.16 106 ARG A CA 1
ATOM 794 C C . ARG A 1 106 ? 13.461 11.001 -1.687 1.00 59.16 106 ARG A C 1
ATOM 796 O O . ARG A 1 106 ? 14.280 11.275 -2.562 1.00 59.16 106 ARG A O 1
ATOM 803 N N . ASN A 1 107 ? 13.250 9.772 -1.252 1.00 65.00 107 ASN A N 1
ATOM 804 C CA . ASN A 1 107 ? 13.828 8.621 -1.881 1.00 65.00 107 ASN A CA 1
ATOM 805 C C . ASN A 1 107 ? 13.162 8.462 -3.250 1.00 65.00 107 ASN A C 1
ATOM 807 O O . ASN A 1 107 ? 12.142 7.790 -3.402 1.00 65.00 107 ASN A O 1
ATOM 811 N N . ARG A 1 108 ? 13.716 9.149 -4.257 1.00 71.75 108 ARG A N 1
ATOM 812 C CA . ARG A 1 108 ? 13.241 9.133 -5.651 1.00 71.75 108 ARG A CA 1
ATOM 813 C C . ARG A 1 108 ? 13.408 7.764 -6.304 1.00 71.75 108 ARG A C 1
ATOM 815 O O . ARG A 1 108 ? 12.844 7.529 -7.363 1.00 71.75 108 ARG A O 1
ATOM 822 N N . THR A 1 109 ? 14.162 6.879 -5.657 1.00 76.88 109 THR A N 1
ATOM 823 C CA . THR A 1 109 ? 14.532 5.557 -6.163 1.00 76.88 109 THR A CA 1
ATOM 824 C C . THR A 1 109 ? 13.476 4.500 -5.856 1.00 76.88 109 THR A C 1
ATOM 826 O O . THR A 1 109 ? 13.484 3.450 -6.482 1.00 76.88 109 THR A O 1
ATOM 829 N N . SER A 1 110 ? 12.533 4.767 -4.944 1.00 88.62 110 SER A N 1
ATOM 830 C CA . SER A 1 110 ? 11.462 3.811 -4.659 1.00 88.62 110 SER A CA 1
ATOM 831 C C . SER A 1 110 ? 10.431 3.757 -5.801 1.00 88.62 110 SER A C 1
ATOM 833 O O . SER A 1 110 ? 9.962 4.815 -6.243 1.00 88.62 110 SER A O 1
ATOM 835 N N . PRO A 1 111 ? 10.038 2.551 -6.259 1.00 92.06 111 PRO A N 1
ATOM 836 C CA . PRO A 1 111 ? 8.980 2.359 -7.249 1.00 92.06 111 PRO A CA 1
ATOM 837 C C . PRO A 1 111 ? 7.613 2.886 -6.812 1.00 92.06 111 PRO A C 1
ATOM 839 O O . PRO A 1 111 ? 6.864 3.378 -7.658 1.00 92.06 111 PRO A O 1
ATOM 842 N N . PHE A 1 112 ? 7.272 2.774 -5.525 1.00 94.56 112 PHE A N 1
ATOM 843 C CA . PHE A 1 112 ? 5.955 3.122 -4.996 1.00 94.56 112 PHE A CA 1
ATOM 844 C C . PHE A 1 112 ? 6.103 3.865 -3.664 1.00 94.56 112 PHE A C 1
ATOM 846 O O . PHE A 1 112 ? 6.464 3.275 -2.656 1.00 94.56 112 PHE A O 1
ATOM 853 N N . ALA A 1 113 ? 5.853 5.171 -3.629 1.00 92.44 113 ALA A N 1
ATOM 854 C CA . ALA A 1 113 ? 6.221 5.991 -2.473 1.00 92.44 113 ALA A CA 1
ATOM 855 C C . ALA A 1 113 ? 5.032 6.727 -1.861 1.00 92.44 113 ALA A C 1
ATOM 857 O O . ALA A 1 113 ? 4.287 7.398 -2.571 1.00 92.44 113 ALA A O 1
ATOM 858 N N . PHE A 1 114 ? 4.889 6.661 -0.541 1.00 91.56 114 PHE A N 1
ATOM 859 C CA . PHE A 1 114 ? 3.983 7.519 0.206 1.00 91.56 114 PHE A CA 1
ATOM 860 C C . PHE A 1 114 ? 4.602 8.908 0.379 1.00 91.56 114 PHE A C 1
ATOM 862 O O . PHE A 1 114 ? 5.732 9.045 0.842 1.00 91.56 114 PHE A O 1
ATOM 869 N N . THR A 1 115 ? 3.859 9.955 0.024 1.00 86.62 115 THR A N 1
ATOM 870 C CA . THR A 1 115 ? 4.324 11.349 0.124 1.00 86.62 115 THR A CA 1
ATOM 871 C C . THR A 1 115 ? 3.450 12.165 1.076 1.00 86.62 115 THR A C 1
ATOM 873 O O . THR A 1 115 ? 3.057 13.289 0.762 1.00 86.62 115 THR A O 1
ATOM 876 N N . GLY A 1 116 ? 3.058 11.570 2.202 1.00 83.19 116 GLY A N 1
ATOM 877 C CA . GLY A 1 116 ? 2.327 12.229 3.289 1.00 83.19 116 GLY A CA 1
ATOM 878 C C . GLY A 1 116 ? 0.801 12.166 3.191 1.00 83.19 116 GLY A C 1
ATOM 879 O O . GLY A 1 116 ? 0.144 12.047 4.219 1.00 83.19 116 GLY A O 1
ATOM 880 N N . ASN A 1 117 ? 0.224 12.230 1.989 1.00 86.94 117 ASN A N 1
ATOM 881 C CA . ASN A 1 117 ? -1.233 12.137 1.803 1.00 86.94 117 ASN A CA 1
ATOM 882 C C . ASN A 1 117 ? -1.670 11.412 0.518 1.00 86.94 117 ASN A C 1
ATOM 884 O O . ASN A 1 117 ? -2.829 11.492 0.113 1.00 86.94 117 ASN A O 1
ATOM 888 N N . LYS A 1 118 ? -0.726 10.778 -0.177 1.00 91.88 118 LYS A N 1
ATOM 889 C CA . LYS A 1 118 ? -0.945 10.037 -1.421 1.00 91.88 118 LYS A CA 1
ATOM 890 C C . LYS A 1 118 ? 0.202 9.063 -1.647 1.00 91.88 118 LYS A C 1
ATOM 892 O O . LYS A 1 118 ? 1.277 9.228 -1.067 1.00 91.88 118 LYS A O 1
ATOM 897 N N . PHE A 1 119 ? -0.020 8.123 -2.555 1.00 94.12 119 PHE A N 1
ATOM 898 C CA . PHE A 1 119 ? 1.031 7.292 -3.121 1.00 94.12 119 PHE A CA 1
ATOM 899 C C . PHE A 1 119 ? 1.425 7.758 -4.522 1.00 94.12 119 PHE A C 1
ATOM 901 O O . PHE A 1 119 ? 0.592 8.219 -5.301 1.00 94.12 119 PHE A O 1
ATOM 908 N N . GLU A 1 120 ? 2.702 7.605 -4.844 1.00 94.25 120 GLU A N 1
ATOM 909 C CA . GLU A 1 120 ? 3.278 7.858 -6.158 1.00 94.25 120 GLU A CA 1
ATOM 910 C C . GLU A 1 120 ? 3.834 6.554 -6.728 1.00 94.25 120 GLU A C 1
ATOM 912 O O . GLU A 1 120 ? 4.825 6.029 -6.222 1.00 94.25 120 GLU A O 1
ATOM 917 N N . PHE A 1 121 ? 3.226 6.053 -7.807 1.00 94.88 121 PHE A N 1
ATOM 918 C CA . PHE A 1 121 ? 3.777 4.945 -8.585 1.00 94.88 121 PHE A CA 1
ATOM 919 C C . PHE A 1 121 ? 4.704 5.491 -9.675 1.00 94.88 121 PHE A C 1
ATOM 921 O O . PHE A 1 121 ? 4.258 6.149 -10.613 1.00 94.88 121 PHE A O 1
ATOM 928 N N . ARG A 1 122 ? 6.007 5.238 -9.541 1.00 93.38 122 ARG A N 1
ATOM 929 C CA . ARG A 1 122 ? 7.082 5.896 -10.307 1.00 93.38 122 ARG A CA 1
ATOM 930 C C . ARG A 1 122 ? 7.685 5.032 -11.413 1.00 93.38 122 ARG A C 1
ATOM 932 O O . ARG A 1 122 ? 8.571 5.472 -12.147 1.00 93.38 122 ARG A O 1
ATOM 939 N N . MET A 1 123 ? 7.211 3.799 -11.560 1.00 92.88 123 MET A N 1
ATOM 940 C CA . MET A 1 123 ? 7.647 2.913 -12.639 1.00 92.88 123 MET A CA 1
ATOM 941 C C . MET A 1 123 ? 7.086 3.246 -14.022 1.00 92.88 123 MET A C 1
ATOM 943 O O . MET A 1 123 ? 7.798 2.964 -14.992 1.00 92.88 123 MET A O 1
ATOM 947 N N . PRO A 1 124 ? 5.869 3.807 -14.183 1.00 94.25 124 PRO A N 1
ATOM 948 C CA . PRO A 1 124 ? 5.342 4.066 -15.511 1.00 94.25 124 PRO A CA 1
ATOM 949 C C . PRO A 1 124 ? 6.260 4.953 -16.366 1.00 94.25 124 PRO A C 1
ATOM 951 O O . PRO A 1 124 ? 6.645 6.048 -15.963 1.00 94.25 124 PRO A O 1
ATOM 954 N N . GLY A 1 125 ? 6.640 4.465 -17.550 1.00 91.56 125 GLY A N 1
ATOM 955 C CA . GLY A 1 125 ? 7.390 5.231 -18.542 1.00 91.56 125 GLY A CA 1
ATOM 956 C C . GLY A 1 125 ? 6.540 6.312 -19.213 1.00 91.56 125 GLY A C 1
ATOM 957 O O . GLY A 1 125 ? 5.333 6.152 -19.383 1.00 91.56 125 GLY A O 1
ATOM 958 N N . SER A 1 126 ? 7.188 7.390 -19.658 1.00 90.44 126 SER A N 1
ATOM 959 C CA . SER A 1 126 ? 6.538 8.595 -20.204 1.00 90.44 126 SER A CA 1
ATOM 960 C C . SER A 1 126 ? 5.677 8.371 -21.452 1.00 90.44 126 SER A C 1
ATOM 962 O O . SER A 1 126 ? 4.780 9.163 -21.720 1.00 90.44 126 SER A O 1
ATOM 964 N N . PHE A 1 127 ? 5.943 7.314 -22.221 1.00 89.31 127 PHE A N 1
ATOM 965 C CA . PHE A 1 127 ? 5.190 6.971 -23.431 1.00 89.31 127 PHE A CA 1
ATOM 966 C C . PHE A 1 127 ? 3.952 6.098 -23.152 1.00 89.31 127 PHE A C 1
ATOM 968 O O . PHE A 1 127 ? 3.108 5.914 -24.027 1.00 89.31 127 PHE A O 1
ATOM 975 N N . MET A 1 128 ? 3.840 5.513 -21.958 1.00 90.81 128 MET A N 1
ATOM 976 C CA . MET A 1 128 ? 2.793 4.532 -21.676 1.00 90.81 128 MET A CA 1
ATOM 977 C C . MET A 1 128 ? 1.460 5.200 -21.348 1.00 90.81 128 MET A C 1
ATOM 979 O O . MET A 1 128 ? 1.402 6.270 -20.744 1.00 90.81 128 MET A O 1
ATOM 983 N N . SER A 1 129 ? 0.368 4.513 -21.679 1.00 93.31 129 SER A N 1
ATOM 984 C CA . SER A 1 129 ? -0.944 4.884 -21.157 1.00 93.31 129 SER A CA 1
ATOM 985 C C . SER A 1 129 ? -1.007 4.616 -19.653 1.00 93.31 129 SER A C 1
ATOM 987 O O . SER A 1 129 ? -0.766 3.494 -19.205 1.00 93.31 129 SER A O 1
ATOM 989 N N . ILE A 1 130 ? -1.411 5.624 -18.879 1.00 94.75 130 ILE A N 1
ATOM 990 C CA . ILE A 1 130 ? -1.632 5.487 -17.432 1.00 94.75 130 ILE A CA 1
ATOM 991 C C . ILE A 1 130 ? -2.880 4.659 -17.097 1.00 94.75 130 ILE A C 1
ATOM 993 O O . ILE A 1 130 ? -3.080 4.292 -15.941 1.00 94.75 130 ILE A O 1
ATOM 997 N N . SER A 1 131 ? -3.733 4.355 -18.080 1.00 96.38 131 SER A N 1
ATOM 998 C CA . SER A 1 131 ? -4.979 3.617 -17.854 1.00 96.38 131 SER A CA 1
ATOM 999 C C . SER A 1 131 ? -4.730 2.202 -17.336 1.00 96.38 131 SER A C 1
ATOM 1001 O O . SER A 1 131 ? -5.435 1.771 -16.432 1.00 96.38 131 SER A O 1
ATOM 1003 N N . CYS A 1 132 ? -3.726 1.493 -17.864 1.00 94.50 132 CYS A N 1
ATOM 1004 C CA . CYS A 1 132 ? -3.431 0.119 -17.448 1.00 94.50 132 CYS A CA 1
ATOM 1005 C C . CYS A 1 132 ? -2.910 0.051 -15.994 1.00 94.50 132 CYS A C 1
ATOM 1007 O O . CYS A 1 132 ? -3.546 -0.634 -15.190 1.00 94.50 132 CYS A O 1
ATOM 1009 N N . PRO A 1 133 ? -1.870 0.819 -15.597 1.00 96.12 133 PRO A N 1
ATOM 1010 C CA . PRO A 1 133 ? -1.460 0.919 -14.194 1.00 96.12 133 PRO A CA 1
ATOM 1011 C C . PRO A 1 133 ? -2.594 1.314 -13.246 1.00 96.12 133 PRO A C 1
ATOM 1013 O O . PRO A 1 133 ? -2.761 0.688 -12.205 1.00 96.12 133 PRO A O 1
ATOM 1016 N N . ASN A 1 134 ? -3.408 2.312 -13.610 1.00 97.38 134 ASN A N 1
ATOM 1017 C CA . ASN A 1 134 ? -4.517 2.759 -12.764 1.00 97.38 134 ASN A CA 1
ATOM 1018 C C . ASN A 1 134 ? -5.619 1.706 -12.633 1.00 97.38 134 ASN A C 1
ATOM 1020 O O . ASN A 1 134 ? -6.156 1.517 -11.547 1.00 97.38 134 ASN A O 1
ATOM 1024 N N . MET A 1 135 ? -5.969 1.020 -13.723 1.00 97.94 135 MET A N 1
ATOM 1025 C CA . MET A 1 135 ? -6.947 -0.065 -13.688 1.00 97.94 135 MET A CA 1
ATOM 1026 C C . MET A 1 135 ? -6.481 -1.165 -12.738 1.00 97.94 135 MET A C 1
ATOM 1028 O O . MET A 1 135 ? -7.253 -1.584 -11.880 1.00 97.94 135 MET A O 1
ATOM 1032 N N . ILE A 1 136 ? -5.220 -1.588 -12.856 1.00 98.00 136 ILE A N 1
ATOM 1033 C CA . ILE A 1 136 ? -4.646 -2.614 -11.984 1.00 98.00 136 ILE A CA 1
ATOM 1034 C C . ILE A 1 136 ? -4.648 -2.126 -10.535 1.00 98.00 136 ILE A C 1
ATOM 1036 O O . ILE A 1 136 ? -5.269 -2.786 -9.711 1.00 98.00 136 ILE A O 1
ATOM 1040 N N . LEU A 1 137 ? -4.068 -0.955 -10.238 1.00 97.75 137 LEU A N 1
ATOM 1041 C CA . LEU A 1 137 ? -3.992 -0.387 -8.882 1.00 97.75 137 LEU A CA 1
ATOM 1042 C C . LEU A 1 137 ? -5.358 -0.283 -8.198 1.00 97.75 137 LEU A C 1
ATOM 1044 O O . LEU A 1 137 ? -5.510 -0.699 -7.049 1.00 97.75 137 LEU A O 1
ATOM 1048 N N . ASN A 1 138 ? -6.358 0.243 -8.905 1.00 97.88 138 ASN A N 1
ATOM 1049 C CA . ASN A 1 138 ? -7.706 0.362 -8.360 1.00 97.88 138 ASN A CA 1
ATOM 1050 C C . ASN A 1 138 ? -8.341 -1.010 -8.123 1.00 97.88 138 ASN A C 1
ATOM 1052 O O . ASN A 1 138 ? -8.985 -1.205 -7.099 1.00 97.88 138 ASN A O 1
ATOM 1056 N N . THR A 1 139 ? -8.135 -1.965 -9.034 1.00 98.44 139 THR A N 1
ATOM 1057 C CA . THR A 1 139 ? -8.721 -3.310 -8.922 1.00 98.44 139 THR A CA 1
ATOM 1058 C C . THR A 1 139 ? -8.122 -4.083 -7.752 1.00 98.44 139 THR A C 1
ATOM 1060 O O . THR A 1 139 ? -8.869 -4.606 -6.932 1.00 98.44 139 THR A O 1
ATOM 1063 N N . ILE A 1 140 ? -6.792 -4.107 -7.625 1.00 98.44 140 ILE A N 1
ATOM 1064 C CA . ILE A 1 140 ? -6.115 -4.826 -6.534 1.00 98.44 140 ILE A CA 1
ATOM 1065 C C . ILE A 1 140 ? -6.435 -4.209 -5.168 1.00 98.44 140 ILE A C 1
ATOM 1067 O O . ILE A 1 140 ? -6.636 -4.921 -4.191 1.00 98.44 140 ILE A O 1
ATOM 1071 N N . THR A 1 141 ? -6.550 -2.879 -5.096 1.00 98.50 141 THR A N 1
ATOM 1072 C CA . THR A 1 141 ? -6.913 -2.198 -3.846 1.00 98.50 141 THR A CA 1
ATOM 1073 C C . THR A 1 141 ? -8.374 -2.471 -3.487 1.00 98.50 141 THR A C 1
ATOM 1075 O O . THR A 1 141 ? -8.685 -2.703 -2.321 1.00 98.50 141 THR A O 1
ATOM 1078 N N . ALA A 1 142 ? -9.272 -2.480 -4.477 1.00 98.56 142 ALA A N 1
ATOM 1079 C CA . ALA A 1 142 ? -10.679 -2.810 -4.273 1.00 98.56 142 ALA A CA 1
ATOM 1080 C C . ALA A 1 142 ? -10.876 -4.256 -3.791 1.00 98.56 142 ALA A C 1
ATOM 1082 O O . ALA A 1 142 ? -11.682 -4.472 -2.891 1.00 98.56 142 ALA A O 1
ATOM 1083 N N . ASP A 1 143 ? -10.127 -5.220 -4.331 1.00 98.50 143 ASP A N 1
ATOM 1084 C CA . ASP A 1 143 ? -10.165 -6.621 -3.887 1.00 98.50 143 ASP A CA 1
ATOM 1085 C C . ASP A 1 143 ? -9.766 -6.764 -2.408 1.00 98.50 143 ASP A C 1
ATOM 1087 O O . ASP A 1 143 ? -10.460 -7.397 -1.608 1.00 98.50 143 ASP A O 1
ATOM 1091 N N . VAL A 1 144 ? -8.694 -6.086 -1.989 1.00 98.69 144 VAL A N 1
ATOM 1092 C CA . VAL A 1 144 ? -8.283 -6.077 -0.578 1.00 98.69 144 VAL A CA 1
ATOM 1093 C C . VAL A 1 144 ? -9.330 -5.407 0.314 1.00 98.69 144 VAL A C 1
ATOM 1095 O O . VAL A 1 144 ? -9.651 -5.938 1.379 1.00 98.69 144 VAL A O 1
ATOM 1098 N N . LEU A 1 145 ? -9.885 -4.267 -0.109 1.00 98.56 145 LEU A N 1
ATOM 1099 C CA . LEU A 1 145 ? -10.917 -3.553 0.648 1.00 98.56 145 LEU A CA 1
ATOM 1100 C C . LEU A 1 145 ? -12.214 -4.359 0.768 1.00 98.56 145 LEU A C 1
ATOM 1102 O O . LEU A 1 145 ? -12.844 -4.304 1.820 1.00 98.56 145 LEU A O 1
ATOM 1106 N N . MET A 1 146 ? -12.586 -5.130 -0.257 1.00 98.50 146 MET A N 1
ATOM 1107 C CA . MET A 1 146 ? -13.725 -6.051 -0.205 1.00 98.50 146 MET A CA 1
ATOM 1108 C C . MET A 1 146 ? -13.512 -7.104 0.883 1.00 98.50 146 MET A C 1
ATOM 1110 O O . MET A 1 146 ? -14.335 -7.233 1.781 1.00 98.50 146 MET A O 1
ATOM 1114 N N . ASN A 1 147 ? -12.347 -7.756 0.890 1.00 98.31 147 ASN A N 1
ATOM 1115 C CA . ASN A 1 147 ? -11.995 -8.724 1.931 1.00 98.31 147 ASN A CA 1
ATOM 1116 C C . ASN A 1 147 ? -11.982 -8.100 3.342 1.00 98.31 147 ASN A C 1
ATOM 1118 O O . ASN A 1 147 ? -12.346 -8.751 4.325 1.00 98.31 147 ASN A O 1
ATOM 1122 N N . PHE A 1 148 ? -11.528 -6.848 3.466 1.00 98.44 148 PHE A N 1
ATOM 1123 C CA . PHE A 1 148 ? -11.554 -6.120 4.736 1.00 98.44 148 PHE A CA 1
ATOM 1124 C C . PHE A 1 148 ? -12.987 -5.830 5.183 1.00 98.44 148 PHE A C 1
ATOM 1126 O O . PHE A 1 148 ? -13.303 -6.073 6.345 1.00 98.44 148 PHE A O 1
ATOM 1133 N N . ALA A 1 149 ? -13.847 -5.359 4.279 1.00 98.31 149 ALA A N 1
ATOM 1134 C CA . ALA A 1 149 ? -15.257 -5.111 4.558 1.00 98.31 149 ALA A CA 1
ATOM 1135 C C . ALA A 1 149 ? -15.963 -6.396 5.008 1.00 98.31 149 ALA A C 1
ATOM 1137 O O . ALA A 1 149 ? -16.507 -6.416 6.108 1.00 98.31 149 ALA A O 1
ATOM 1138 N N . ASP A 1 150 ? -15.831 -7.490 4.251 1.00 98.06 150 ASP A N 1
ATOM 1139 C CA . ASP A 1 150 ? -16.426 -8.792 4.584 1.00 98.06 150 ASP A CA 1
ATOM 1140 C C . ASP A 1 150 ? -16.008 -9.274 5.984 1.00 98.06 150 ASP A C 1
ATOM 1142 O O . ASP A 1 150 ? -16.819 -9.785 6.758 1.00 98.06 150 ASP A O 1
ATOM 1146 N N . THR A 1 151 ? -14.734 -9.080 6.341 1.00 97.75 151 THR A N 1
ATOM 1147 C CA . THR A 1 151 ? -14.205 -9.461 7.659 1.00 97.75 151 THR A CA 1
ATOM 1148 C C . THR A 1 151 ? -14.790 -8.604 8.783 1.00 97.75 151 THR A C 1
ATOM 1150 O O . THR A 1 151 ? -15.103 -9.123 9.855 1.00 97.75 151 THR A O 1
ATOM 1153 N N . LEU A 1 152 ? -14.898 -7.291 8.572 1.00 97.81 152 LEU A N 1
ATOM 1154 C CA . LEU A 1 152 ? -15.316 -6.343 9.605 1.00 97.81 152 LEU A CA 1
ATOM 1155 C C . LEU A 1 152 ? -16.834 -6.306 9.796 1.00 97.81 152 LEU A C 1
ATOM 1157 O O . LEU A 1 152 ? -17.293 -6.145 10.923 1.00 97.81 152 LEU A O 1
ATOM 1161 N N . GLU A 1 153 ? -17.612 -6.479 8.730 1.00 97.69 153 GLU A N 1
ATOM 1162 C CA . GLU A 1 153 ? -19.077 -6.526 8.791 1.00 97.69 153 GLU A CA 1
ATOM 1163 C C . GLU A 1 153 ? -19.586 -7.789 9.494 1.00 97.69 153 GLU A C 1
ATOM 1165 O O . GLU A 1 153 ? -20.617 -7.755 10.164 1.00 97.69 153 GLU A O 1
ATOM 1170 N N . ALA A 1 154 ? -18.845 -8.895 9.390 1.00 97.38 154 ALA A N 1
ATOM 1171 C CA . ALA A 1 154 ? -19.158 -10.145 10.075 1.00 97.38 154 ALA A CA 1
ATOM 1172 C C . ALA A 1 154 ? -18.702 -10.179 11.549 1.00 97.38 154 ALA A C 1
ATOM 1174 O O . ALA A 1 154 ? -18.955 -11.167 12.243 1.00 97.38 154 ALA A O 1
ATOM 1175 N N . ALA A 1 155 ? -18.003 -9.149 12.035 1.00 97.44 155 ALA A N 1
ATOM 1176 C CA . ALA A 1 155 ? -17.428 -9.144 13.374 1.00 97.44 155 ALA A CA 1
ATOM 1177 C C . ALA A 1 155 ? -18.454 -8.769 14.457 1.00 97.44 155 ALA A C 1
ATOM 1179 O O . ALA A 1 155 ? -19.146 -7.760 14.354 1.00 97.44 155 ALA A O 1
ATOM 1180 N N . GLU A 1 156 ? -18.485 -9.536 15.551 1.00 96.12 156 GLU A N 1
ATOM 1181 C CA . GLU A 1 156 ? -19.278 -9.192 16.742 1.00 96.12 156 GLU A CA 1
ATOM 1182 C C . GLU A 1 156 ? -18.704 -7.968 17.478 1.00 96.12 156 GLU A C 1
ATOM 1184 O O . GLU A 1 156 ? -19.450 -7.100 17.927 1.00 96.12 156 GLU A O 1
ATOM 1189 N N . ASP A 1 157 ? -17.372 -7.884 17.564 1.00 96.25 157 ASP A N 1
ATOM 1190 C CA . ASP A 1 157 ? -16.636 -6.731 18.087 1.00 96.25 157 ASP A CA 1
ATOM 1191 C C . ASP A 1 157 ? -15.810 -6.095 16.963 1.00 96.25 157 ASP A C 1
ATOM 1193 O O . ASP A 1 157 ? -14.714 -6.550 16.617 1.00 96.25 157 ASP A O 1
ATOM 1197 N N . PHE A 1 158 ? -16.356 -5.020 16.394 1.00 94.50 158 PHE A N 1
ATOM 1198 C CA . PHE A 1 158 ? -15.734 -4.287 15.296 1.00 94.50 158 PHE A CA 1
ATOM 1199 C C . PHE A 1 158 ? -14.355 -3.723 15.665 1.00 94.50 158 PHE A C 1
ATOM 1201 O O . PHE A 1 158 ? -13.439 -3.782 14.848 1.00 94.50 158 PHE A O 1
ATOM 1208 N N . GLN A 1 159 ? -14.172 -3.184 16.877 1.00 91.31 159 GLN A N 1
ATOM 1209 C CA . GLN A 1 159 ? -12.916 -2.518 17.253 1.00 91.31 159 GLN A CA 1
ATOM 1210 C C . GLN A 1 159 ? -11.790 -3.532 17.457 1.00 91.31 159 GLN A C 1
ATOM 1212 O O . GLN A 1 159 ? -10.667 -3.329 16.977 1.00 91.31 159 GLN A O 1
ATOM 1217 N N . ALA A 1 160 ? -12.097 -4.660 18.102 1.00 92.19 160 ALA A N 1
ATOM 1218 C CA . ALA A 1 160 ? -11.150 -5.758 18.244 1.00 92.19 160 ALA A CA 1
ATOM 1219 C C . ALA A 1 160 ? -10.791 -6.370 16.879 1.00 92.19 160 ALA A C 1
ATOM 1221 O O . ALA A 1 160 ? -9.611 -6.612 16.599 1.00 92.19 160 ALA A O 1
ATOM 1222 N N . ALA A 1 161 ? -11.783 -6.574 16.003 1.00 96.44 161 ALA A N 1
ATOM 1223 C CA . ALA A 1 161 ? -11.568 -7.106 14.659 1.00 96.44 161 ALA A CA 1
ATOM 1224 C C . ALA A 1 161 ? -10.735 -6.161 13.784 1.00 96.44 161 ALA A C 1
ATOM 1226 O O . ALA A 1 161 ? -9.786 -6.615 13.145 1.00 96.44 161 ALA A O 1
ATOM 1227 N N . LEU A 1 162 ? -11.020 -4.855 13.808 1.00 95.56 162 LEU A N 1
ATOM 1228 C CA . LEU A 1 162 ? -10.260 -3.826 13.095 1.00 95.56 162 LEU A CA 1
ATOM 1229 C C . LEU A 1 162 ? -8.801 -3.791 13.543 1.00 95.56 162 LEU A C 1
ATOM 1231 O O . LEU A 1 162 ? -7.889 -3.846 12.715 1.00 95.56 162 LEU A O 1
ATOM 1235 N N . SER A 1 163 ? -8.580 -3.762 14.858 1.00 91.88 163 SER A N 1
ATOM 1236 C CA . SER A 1 163 ? -7.236 -3.751 15.431 1.00 91.88 163 SER A CA 1
ATOM 1237 C C . SER A 1 163 ? -6.446 -4.995 15.031 1.00 91.88 163 SER A C 1
ATOM 1239 O O . SER A 1 163 ? -5.291 -4.900 14.612 1.00 91.88 163 SER A O 1
ATOM 1241 N N . LYS A 1 164 ? -7.079 -6.171 15.106 1.00 95.06 164 LYS A N 1
ATOM 1242 C CA . LYS A 1 164 ? -6.471 -7.439 14.696 1.00 95.06 164 LYS A CA 1
ATOM 1243 C C . LYS A 1 164 ? -6.180 -7.474 13.195 1.00 95.06 164 LYS A C 1
ATOM 1245 O O . LYS A 1 164 ? -5.087 -7.879 12.814 1.00 95.06 164 LYS A O 1
ATOM 1250 N N . LEU A 1 165 ? -7.116 -7.031 12.356 1.00 97.56 165 LEU A N 1
ATOM 1251 C CA . LEU A 1 165 ? -6.974 -7.008 10.899 1.00 97.56 165 LEU A CA 1
ATOM 1252 C C . LEU A 1 165 ? -5.786 -6.144 10.466 1.00 97.56 165 LEU A C 1
ATOM 1254 O O . LEU A 1 165 ? -4.963 -6.594 9.668 1.00 97.56 165 LEU A O 1
ATOM 1258 N N . ILE A 1 166 ? -5.659 -4.937 11.023 1.00 96.12 166 ILE A N 1
ATOM 1259 C CA . ILE A 1 166 ? -4.537 -4.032 10.742 1.00 96.12 166 ILE A CA 1
ATOM 1260 C C . ILE A 1 166 ? -3.213 -4.669 11.181 1.00 96.12 166 ILE A C 1
ATOM 1262 O O . ILE A 1 166 ? -2.290 -4.768 10.372 1.00 96.12 166 ILE A O 1
ATOM 1266 N N . ARG A 1 167 ? -3.122 -5.176 12.421 1.00 95.12 167 ARG A N 1
ATOM 1267 C CA . ARG A 1 167 ? -1.895 -5.820 12.932 1.00 95.12 167 ARG A CA 1
ATOM 1268 C C . ARG A 1 167 ? -1.483 -7.037 12.102 1.00 95.12 167 ARG A C 1
ATOM 1270 O O . ARG A 1 167 ? -0.312 -7.171 11.746 1.00 95.12 167 ARG A O 1
ATOM 1277 N N . ASP A 1 168 ? -2.437 -7.907 11.773 1.00 97.25 168 ASP A N 1
ATOM 1278 C CA . ASP A 1 168 ? -2.199 -9.100 10.957 1.00 97.25 168 ASP A CA 1
ATOM 1279 C C . ASP A 1 168 ? -1.744 -8.717 9.540 1.00 97.25 168 ASP A C 1
ATOM 1281 O O . ASP A 1 168 ? -0.858 -9.370 8.984 1.00 97.25 168 ASP A O 1
ATOM 1285 N N . THR A 1 169 ? -2.308 -7.649 8.968 1.00 98.31 169 THR A N 1
ATOM 1286 C CA . THR A 1 169 ? -1.924 -7.150 7.640 1.00 98.31 169 THR A CA 1
ATOM 1287 C C . THR A 1 169 ? -0.500 -6.600 7.650 1.00 98.31 169 THR A C 1
ATOM 1289 O O . THR A 1 169 ? 0.310 -7.011 6.819 1.00 98.31 169 THR A O 1
ATOM 1292 N N . ILE A 1 170 ? -0.154 -5.740 8.616 1.00 96.94 170 ILE A N 1
ATOM 1293 C CA . ILE A 1 170 ? 1.209 -5.201 8.754 1.00 96.94 170 ILE A CA 1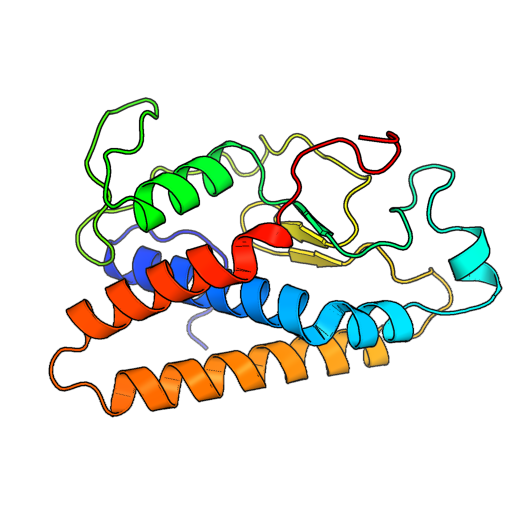
ATOM 1294 C C . ILE A 1 170 ? 2.211 -6.353 8.852 1.00 96.94 170 ILE A C 1
ATOM 1296 O O . ILE A 1 170 ? 3.152 -6.427 8.064 1.00 96.94 170 ILE A O 1
ATOM 1300 N N . ARG A 1 171 ? 1.973 -7.314 9.753 1.00 96.81 171 ARG A N 1
ATOM 1301 C CA . ARG A 1 171 ? 2.879 -8.450 9.961 1.00 96.81 171 ARG A CA 1
ATOM 1302 C C . ARG A 1 171 ? 3.115 -9.269 8.690 1.00 96.81 171 ARG A C 1
ATOM 1304 O O . ARG A 1 171 ? 4.244 -9.689 8.445 1.00 96.81 171 ARG A O 1
ATOM 1311 N N . LYS A 1 172 ? 2.063 -9.525 7.906 1.00 98.12 172 LYS A N 1
ATOM 1312 C CA . LYS A 1 172 ? 2.135 -10.362 6.696 1.00 98.12 172 LYS A CA 1
ATOM 1313 C C . LYS A 1 172 ? 2.784 -9.650 5.512 1.00 98.12 172 LYS A C 1
ATO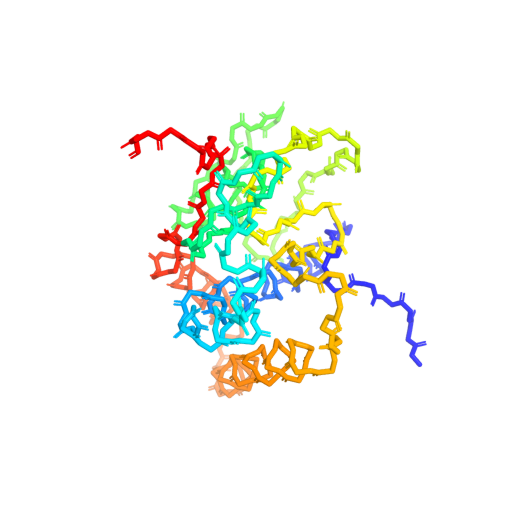M 1315 O O . LYS A 1 172 ? 3.486 -10.302 4.744 1.00 98.12 172 LYS A O 1
ATOM 1320 N N . HIS A 1 173 ? 2.567 -8.342 5.381 1.00 98.06 173 HIS A N 1
ATOM 1321 C CA . HIS A 1 173 ? 2.903 -7.601 4.163 1.00 98.06 173 HIS A CA 1
ATOM 1322 C C . HIS A 1 173 ? 4.040 -6.588 4.339 1.00 98.06 173 HIS A C 1
ATOM 1324 O O . HIS A 1 173 ? 4.497 -6.025 3.351 1.00 98.06 173 HIS A O 1
ATOM 1330 N N . LYS A 1 174 ? 4.587 -6.393 5.550 1.00 95.31 174 LYS A N 1
ATOM 1331 C CA . LYS A 1 174 ? 5.697 -5.447 5.790 1.00 95.31 174 LYS A CA 1
ATOM 1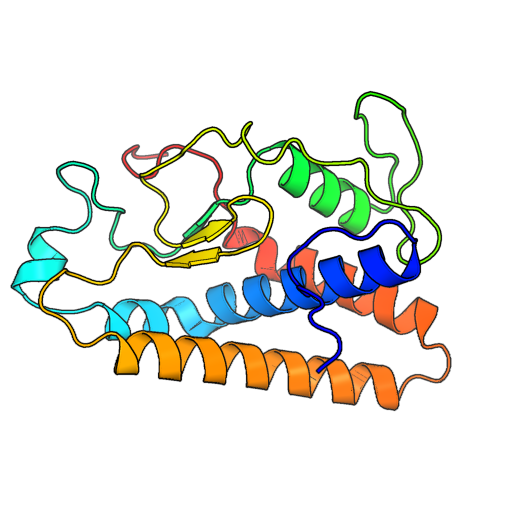332 C C . LYS A 1 174 ? 6.966 -5.709 4.975 1.00 95.31 174 LYS A C 1
ATOM 1334 O O . LYS A 1 174 ? 7.767 -4.800 4.820 1.00 95.31 174 LYS A O 1
ATOM 1339 N N . ARG A 1 175 ? 7.140 -6.911 4.410 1.00 94.69 175 ARG A N 1
ATOM 1340 C CA . ARG A 1 175 ? 8.269 -7.242 3.519 1.00 94.69 175 ARG A CA 1
ATOM 1341 C C . ARG A 1 175 ? 8.349 -6.358 2.269 1.00 94.69 175 ARG A C 1
ATOM 1343 O O . ARG A 1 175 ? 9.427 -6.234 1.704 1.00 94.69 175 ARG A O 1
ATOM 1350 N N . ILE A 1 176 ? 7.227 -5.775 1.830 1.00 95.75 176 ILE A N 1
ATOM 1351 C CA . ILE A 1 176 ? 7.209 -4.874 0.673 1.00 95.75 176 ILE A CA 1
ATOM 1352 C C . ILE A 1 176 ? 7.766 -3.491 1.017 1.00 95.75 176 ILE A C 1
ATOM 1354 O O . ILE A 1 176 ? 8.121 -2.732 0.118 1.00 95.75 176 ILE A O 1
ATOM 1358 N N . ILE A 1 177 ? 7.824 -3.141 2.306 1.00 94.38 177 ILE A N 1
ATOM 1359 C CA . ILE A 1 177 ? 8.256 -1.829 2.775 1.00 94.38 177 ILE A CA 1
ATOM 1360 C C . ILE A 1 177 ? 9.783 -1.800 2.796 1.00 94.38 177 ILE A C 1
ATOM 1362 O O . ILE A 1 177 ? 10.426 -2.560 3.515 1.00 94.38 177 ILE A O 1
ATOM 1366 N N . PHE A 1 178 ? 10.361 -0.882 2.029 1.00 91.50 178 PHE A N 1
ATOM 1367 C CA . PHE A 1 178 ? 11.795 -0.647 1.971 1.00 91.50 178 PHE A CA 1
ATOM 1368 C C . PHE A 1 178 ? 12.068 0.857 1.940 1.00 91.50 178 PHE A C 1
ATOM 1370 O O . PHE A 1 178 ? 11.760 1.546 0.966 1.00 91.50 178 PHE A O 1
ATOM 1377 N N . ASN A 1 179 ? 12.660 1.369 3.022 1.00 85.12 179 ASN A N 1
ATOM 1378 C CA . ASN A 1 179 ? 12.995 2.790 3.146 1.00 85.12 179 ASN A CA 1
ATOM 1379 C C . ASN A 1 179 ? 14.437 3.125 2.719 1.00 85.12 179 ASN A C 1
ATOM 1381 O O . ASN A 1 179 ? 14.803 4.297 2.719 1.00 85.12 179 ASN A O 1
ATOM 1385 N N . GLY A 1 180 ? 15.242 2.119 2.357 1.00 79.62 180 GLY A N 1
ATOM 1386 C CA . GLY A 1 180 ? 16.638 2.278 1.941 1.00 79.62 180 GLY A CA 1
ATOM 1387 C C . GLY A 1 180 ? 16.811 2.726 0.485 1.00 79.62 180 GLY A C 1
ATOM 1388 O O . GLY A 1 180 ? 15.846 2.969 -0.240 1.00 79.62 180 GLY A O 1
ATOM 1389 N N . ASN A 1 181 ? 18.060 2.832 0.031 1.00 72.50 181 ASN A N 1
ATOM 1390 C CA . ASN A 1 181 ? 18.377 3.207 -1.348 1.00 72.50 181 ASN A CA 1
ATOM 1391 C C . ASN A 1 181 ? 18.133 2.027 -2.306 1.00 72.50 181 ASN A C 1
ATOM 1393 O O . ASN A 1 181 ? 18.750 0.982 -2.165 1.00 72.50 181 ASN A O 1
ATOM 1397 N N . GLY A 1 182 ? 17.266 2.190 -3.308 1.00 64.50 182 GLY A N 1
ATOM 1398 C CA . GLY A 1 182 ? 16.908 1.119 -4.247 1.00 64.50 182 GLY A CA 1
ATOM 1399 C C . GLY A 1 182 ? 17.989 0.749 -5.274 1.00 64.50 182 GLY A C 1
ATOM 1400 O O . GLY A 1 182 ? 17.737 -0.110 -6.114 1.00 64.50 182 GLY A O 1
ATOM 1401 N N . TYR A 1 183 ? 19.157 1.404 -5.258 1.00 63.91 183 TYR A N 1
ATOM 1402 C CA . TYR A 1 183 ? 20.280 1.107 -6.164 1.00 63.91 183 TYR A CA 1
ATOM 1403 C C . TYR A 1 183 ? 21.433 0.328 -5.518 1.00 63.91 183 TYR A C 1
ATOM 1405 O O . TYR A 1 183 ? 22.397 0.005 -6.211 1.00 63.91 183 TYR A O 1
ATOM 1413 N N . THR A 1 184 ? 21.398 0.088 -4.208 1.00 65.94 184 THR A N 1
ATOM 1414 C CA . THR A 1 184 ? 22.455 -0.654 -3.505 1.00 65.94 184 THR A CA 1
ATOM 1415 C C . THR A 1 184 ? 22.198 -2.161 -3.563 1.00 65.94 184 THR A C 1
ATOM 1417 O O . THR A 1 184 ? 21.061 -2.583 -3.727 1.00 65.94 184 THR A O 1
ATOM 1420 N N . GLU A 1 185 ? 23.256 -2.973 -3.454 1.00 59.97 185 GLU A N 1
ATOM 1421 C CA . GLU A 1 185 ? 23.164 -4.449 -3.444 1.00 59.97 185 GLU A CA 1
ATOM 1422 C C . GLU A 1 185 ? 22.656 -5.039 -2.108 1.00 59.97 185 GLU A C 1
ATOM 1424 O O . GLU A 1 185 ? 22.512 -6.256 -2.007 1.00 59.97 185 GLU A O 1
ATOM 1429 N N . GLU A 1 186 ? 22.426 -4.194 -1.095 1.00 49.69 186 GLU A N 1
A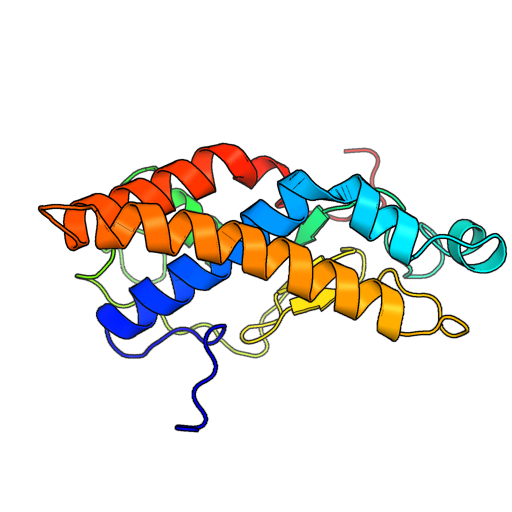TOM 1430 C CA . GLU A 1 186 ? 21.817 -4.553 0.202 1.00 49.69 186 GLU A CA 1
ATOM 1431 C C . GLU A 1 186 ? 20.348 -4.971 0.065 1.00 49.69 186 GLU A C 1
ATOM 1433 O O . GLU A 1 186 ? 19.979 -5.986 0.700 1.00 49.69 186 GLU A O 1
#